Protein 3OG6 (pdb70)

B-factor: mean 62.15, std 30.5, range [20.41, 212.72]

Structure (mmCIF, N/CA/C/O backbone):
data_3OG6
#
_entry.id   3OG6
#
_cell.length_a   64.960
_cell.length_b   85.790
_cell.length_c   116.510
_cell.angle_alpha   90.00
_cell.angle_beta   90.00
_cell.angle_gamma   90.00
#
_symmetry.space_group_name_H-M   'P 21 21 21'
#
loop_
_entity.id
_entity.type
_entity.pdbx_description
1 polymer Interleukin-29
2 polymer 'Interleukin 28 receptor, alpha (Interferon, lambda receptor)'
3 branched beta-D-mannopyranose-(1-4)-2-acetamido-2-deoxy-beta-D-glucopyranose-(1-4)-2-acetamido-2-deoxy-beta-D-glucopyranose
4 non-polymer GLYCEROL
5 non-polymer 2-acetamido-2-deoxy-beta-D-glucopyranose
6 water water
#
loop_
_atom_site.group_PDB
_atom_site.id
_atom_site.type_symbol
_atom_site.label_atom_id
_atom_site.label_alt_id
_atom_site.label_comp_id
_atom_site.label_asym_id
_atom_site.label_entity_id
_atom_site.label_seq_id
_atom_site.pdbx_PDB_ins_code
_atom_site.Cartn_x
_atom_site.Cartn_y
_atom_site.Cartn_z
_atom_site.occupancy
_atom_site.B_iso_or_equiv
_atom_site.auth_seq_id
_atom_site.auth_comp_id
_atom_site.auth_asym_id
_atom_site.auth_atom_id
_atom_site.pdbx_PDB_model_num
ATOM 1 N N . SER A 1 37 ? 15.118 60.523 75.141 1.00 81.21 22 SER A N 1
ATOM 2 C CA . SER A 1 37 ? 16.095 59.910 74.249 1.00 84.60 22 SER A CA 1
ATOM 3 C C . SER A 1 37 ? 15.387 59.372 73.000 1.00 76.38 22 SER A C 1
ATOM 4 O O . SER A 1 37 ? 14.162 59.484 72.879 1.00 72.81 22 SER A O 1
ATOM 7 N N . LEU A 1 38 ? 16.161 58.789 72.080 1.00 62.97 23 LEU A N 1
ATOM 8 C CA . LEU A 1 38 ? 15.628 58.307 70.808 1.00 46.97 23 LEU A CA 1
ATOM 9 C C . LEU A 1 38 ? 15.113 56.878 70.964 1.00 43.49 23 LEU A C 1
ATOM 10 O O . LEU A 1 38 ? 15.735 56.018 71.635 1.00 40.89 23 LEU A O 1
ATOM 15 N N . SER A 1 39 ? 13.956 56.614 70.385 1.00 34.15 24 SER A N 1
ATOM 16 C CA . SER A 1 39 ? 13.237 55.365 70.647 1.00 37.33 24 SER A CA 1
ATOM 17 C C . SER A 1 39 ? 13.903 54.263 69.758 1.00 35.50 24 SER A C 1
ATOM 18 O O . SER A 1 39 ? 14.594 54.539 68.845 1.00 37.66 24 SER A O 1
ATOM 21 N N . PRO A 1 40 ? 13.716 53.014 70.077 1.00 42.51 25 PRO A N 1
ATOM 22 C CA . PRO A 1 40 ? 14.255 51.979 69.205 1.00 42.85 25 PRO A CA 1
ATOM 23 C C . PRO A 1 40 ? 13.831 52.152 67.739 1.00 48.07 25 PRO A C 1
ATOM 24 O O . PRO A 1 40 ? 14.622 51.862 66.820 1.00 42.27 25 PRO A O 1
ATOM 28 N N . GLN A 1 41 ? 12.595 52.597 67.509 1.00 32.26 26 GLN A N 1
ATOM 29 C CA . GLN A 1 41 ? 12.066 52.701 66.150 1.00 36.68 26 GLN A CA 1
ATOM 30 C C . GLN A 1 41 ? 12.713 53.877 65.366 1.00 25.42 26 GLN A C 1
ATOM 31 O O . GLN A 1 41 ? 13.092 53.763 64.143 1.00 29.82 26 GLN A O 1
ATOM 37 N N . GLU A 1 42 ? 12.878 55.011 66.039 1.00 31.17 27 GLU A N 1
ATOM 38 C CA . GLU A 1 42 ? 13.607 56.121 65.425 1.00 39.70 27 GLU A CA 1
ATOM 39 C C . GLU A 1 42 ? 15.009 55.679 65.055 1.00 45.74 27 GLU A C 1
ATOM 40 O O . GLU A 1 42 ? 15.500 55.965 63.958 1.00 32.13 27 GLU A O 1
ATOM 46 N N . LEU A 1 43 ? 15.677 54.983 65.985 1.00 36.42 28 LEU A N 1
ATOM 47 C CA . LEU A 1 43 ? 17.056 54.545 65.749 1.00 38.56 28 LEU A CA 1
ATOM 48 C C . LEU A 1 43 ? 17.095 53.467 64.656 1.00 39.57 28 LEU A C 1
ATOM 49 O O . LEU A 1 43 ? 18.000 53.469 63.841 1.00 33.54 28 LEU A O 1
ATOM 54 N N . ALA A 1 44 ? 16.117 52.562 64.596 1.00 29.33 29 ALA A N 1
ATOM 55 C CA . ALA A 1 44 ? 16.110 51.567 63.482 1.00 35.14 29 ALA A CA 1
ATOM 56 C C . ALA A 1 44 ? 15.976 52.307 62.122 1.00 38.26 29 ALA A C 1
ATOM 57 O O . ALA A 1 44 ? 16.539 51.888 61.079 1.00 30.66 29 ALA A O 1
ATOM 59 N N . SER A 1 45 ? 15.250 53.431 62.110 1.00 30.03 30 SER A N 1
ATOM 60 C CA . SER A 1 45 ? 14.953 54.022 60.806 1.00 36.34 30 SER A CA 1
ATOM 61 C C . SER A 1 45 ? 16.182 54.831 60.368 1.00 34.76 30 SER A C 1
ATOM 62 O O . SER A 1 45 ? 16.509 54.882 59.179 1.00 30.26 30 SER A O 1
ATOM 65 N N . PHE A 1 46 ? 16.876 55.448 61.321 1.00 36.82 31 PHE A N 1
ATOM 66 C CA . PHE A 1 46 ? 18.164 56.089 61.019 1.00 40.19 31 PHE A CA 1
ATOM 67 C C . PHE A 1 46 ? 19.133 55.057 60.493 1.00 40.01 31 PHE A C 1
ATOM 68 O O . PHE A 1 46 ? 19.837 55.280 59.560 1.00 38.88 31 PHE A O 1
ATOM 76 N N . LYS A 1 47 ? 19.193 53.900 61.111 1.00 31.36 32 LYS A N 1
ATOM 77 C CA . LYS A 1 47 ? 20.175 52.958 60.635 1.00 31.80 32 LYS A CA 1
ATOM 78 C C . LYS A 1 47 ? 19.873 52.588 59.188 1.00 34.64 32 LYS A C 1
ATOM 79 O O . LYS A 1 47 ? 20.774 52.558 58.343 1.00 29.19 32 LYS A O 1
ATOM 85 N N . LYS A 1 48 ? 18.605 52.313 58.877 1.00 30.75 33 LYS A N 1
ATOM 86 C CA . LYS A 1 48 ? 18.245 51.908 57.483 1.00 30.78 33 LYS A CA 1
ATOM 87 C C . LYS A 1 48 ? 18.670 52.982 56.507 1.00 38.63 33 LYS A C 1
ATOM 88 O O . LYS A 1 48 ? 19.132 52.690 55.424 1.00 37.29 33 LYS A O 1
ATOM 94 N N . ALA A 1 49 ? 18.491 54.242 56.887 1.00 29.67 34 ALA A N 1
ATOM 95 C CA . ALA A 1 49 ? 18.828 55.328 55.943 1.00 35.03 34 ALA A CA 1
ATOM 96 C C . ALA A 1 49 ? 20.341 55.421 55.872 1.00 38.91 34 ALA A C 1
ATOM 97 O O . ALA A 1 49 ? 20.904 55.560 54.795 1.00 31.86 34 ALA A O 1
ATOM 99 N N . ARG A 1 50 ? 21.010 55.234 57.010 1.00 26.12 35 ARG A N 1
ATOM 100 C CA . ARG A 1 50 ? 22.466 55.464 57.045 1.00 28.27 35 ARG A CA 1
ATOM 101 C C . ARG A 1 50 ? 23.056 54.384 56.162 1.00 29.83 35 ARG A C 1
ATOM 102 O O . ARG A 1 50 ? 23.920 54.661 55.359 1.00 31.27 35 ARG A O 1
ATOM 110 N N . ASP A 1 51 ? 22.567 53.144 56.280 1.00 27.08 36 ASP A N 1
ATOM 111 C CA . ASP A 1 51 ? 23.100 52.046 55.463 1.00 26.36 36 ASP A CA 1
ATOM 112 C C . ASP A 1 51 ? 22.821 52.266 53.982 1.00 37.33 36 ASP A C 1
ATOM 113 O O . ASP A 1 51 ? 23.681 51.941 53.157 1.00 28.93 36 ASP A O 1
ATOM 118 N N . ALA A 1 52 ? 21.628 52.759 53.628 1.00 38.93 37 ALA A N 1
ATOM 119 C CA . ALA A 1 52 ? 21.312 53.015 52.204 1.00 43.94 37 ALA A CA 1
ATOM 120 C C . ALA A 1 52 ? 22.225 54.114 51.651 1.00 41.65 37 ALA A C 1
ATOM 121 O O . ALA A 1 52 ? 22.765 53.955 50.577 1.00 33.89 37 ALA A O 1
ATOM 123 N N . LEU A 1 53 ? 22.462 55.182 52.413 1.00 34.52 38 LEU A N 1
ATOM 124 C CA . LEU A 1 53 ? 23.409 56.217 51.999 1.00 33.31 38 LEU A CA 1
ATOM 125 C C . LEU A 1 53 ? 24.834 55.634 51.836 1.00 39.29 38 LEU A C 1
ATOM 126 O O . LEU A 1 53 ? 25.549 55.958 50.897 1.00 40.57 38 LEU A O 1
ATOM 131 N N . GLU A 1 54 ? 25.241 54.741 52.737 1.00 33.87 39 GLU A N 1
ATOM 132 C CA . GLU A 1 54 ? 26.623 54.222 52.697 1.00 37.28 39 GLU A CA 1
ATOM 133 C C . GLU A 1 54 ? 26.713 53.420 51.398 1.00 44.47 39 GLU A C 1
ATOM 134 O O . GLU A 1 54 ? 27.667 53.543 50.660 1.00 40.28 39 GLU A O 1
ATOM 140 N N . GLU A 1 55 ? 25.670 52.654 51.071 1.00 37.45 40 GLU A N 1
ATOM 141 C CA . GLU A 1 55 ? 25.647 51.882 49.837 1.00 53.39 40 GLU A CA 1
ATOM 142 C C . GLU A 1 55 ? 25.777 52.756 48.592 1.00 46.68 40 GLU A C 1
ATOM 143 O O . GLU A 1 55 ? 26.601 52.506 47.711 1.00 52.59 40 GLU A O 1
ATOM 149 N N . SER A 1 56 ? 24.956 53.776 48.510 1.00 46.70 41 SER A N 1
ATOM 150 C CA . SER A 1 56 ? 25.035 54.673 47.356 1.00 47.51 41 SER A CA 1
ATOM 151 C C . SER A 1 56 ? 26.427 55.316 47.236 1.00 53.78 41 SER A C 1
ATOM 152 O O . SER A 1 56 ? 26.791 55.716 46.153 1.00 56.98 41 SER A O 1
ATOM 155 N N . LEU A 1 57 ? 27.186 55.440 48.342 1.00 44.06 42 LEU A N 1
ATOM 156 C CA . LEU A 1 57 ? 28.468 56.129 48.282 1.00 48.82 42 LEU A CA 1
ATOM 157 C C . LEU A 1 57 ? 29.518 55.237 47.664 1.00 60.28 42 LEU A C 1
ATOM 158 O O . LEU A 1 57 ? 30.500 55.746 47.158 1.00 51.39 42 LEU A O 1
ATOM 163 N N . LYS A 1 58 ? 29.334 53.923 47.733 1.00 62.68 43 LYS A N 1
ATOM 164 C CA . LYS A 1 58 ? 30.281 52.985 47.102 1.00 73.15 43 LYS A CA 1
ATOM 165 C C . LYS A 1 58 ? 30.382 53.211 45.596 1.00 71.68 43 LYS A C 1
ATOM 166 O O . LYS A 1 58 ? 31.351 52.847 44.971 1.00 83.81 43 LYS A O 1
ATOM 172 N N . LEU A 1 59 ? 29.400 53.880 45.036 1.00 72.40 44 LEU A N 1
ATOM 173 C CA . LEU A 1 59 ? 29.343 54.068 43.614 1.00 81.74 44 LEU A CA 1
ATOM 174 C C . LEU A 1 59 ? 29.487 55.534 43.233 1.00 83.57 44 LEU A C 1
ATOM 175 O O . LEU A 1 59 ? 29.019 55.950 42.180 1.00 89.11 44 LEU A O 1
ATOM 180 N N . LYS A 1 60 ? 30.112 56.341 44.072 1.00 74.85 45 LYS A N 1
ATOM 181 C CA . LYS A 1 60 ? 30.529 57.643 43.577 1.00 74.32 45 LYS A CA 1
ATOM 182 C C . LYS A 1 60 ? 31.830 58.071 44.241 1.00 76.21 45 LYS A C 1
ATOM 183 O O . LYS A 1 60 ? 32.310 57.413 45.174 1.00 79.73 45 LYS A O 1
ATOM 189 N N . ASN A 1 61 ? 32.445 59.120 43.708 1.00 71.89 46 ASN A N 1
ATOM 190 C CA . ASN A 1 61 ? 33.611 59.678 44.351 1.00 76.53 46 ASN A CA 1
ATOM 191 C C . ASN A 1 61 ? 33.138 60.691 45.357 1.00 81.38 46 ASN A C 1
ATOM 192 O O . ASN A 1 61 ? 32.345 61.597 45.034 1.00 89.94 46 ASN A O 1
ATOM 197 N N . TRP A 1 62 ? 33.587 60.535 46.594 1.00 59.89 47 TRP A N 1
ATOM 198 C CA . TRP A 1 62 ? 33.273 61.535 47.579 1.00 53.23 47 TRP A CA 1
ATOM 199 C C . TRP A 1 62 ? 34.490 62.047 48.368 1.00 64.68 47 TRP A C 1
ATOM 200 O O . TRP A 1 62 ? 34.413 62.223 49.618 1.00 57.70 47 TRP A O 1
ATOM 211 N N . SER A 1 63 ? 35.607 62.260 47.665 1.00 36.70 48 SER A N 1
ATOM 212 C CA . SER A 1 63 ? 36.792 62.848 48.324 1.00 39.58 48 SER A CA 1
ATOM 213 C C . SER A 1 63 ? 36.428 64.221 48.758 1.00 35.61 48 SER A C 1
ATOM 214 O O . SER A 1 63 ? 35.646 64.933 48.058 1.00 38.54 48 SER A O 1
ATOM 217 N N . CYS A 1 64 ? 36.981 64.591 49.885 1.00 31.85 49 CYS A N 1
ATOM 218 C CA . CYS A 1 64 ? 36.831 65.903 50.533 1.00 36.94 49 CYS A CA 1
ATOM 219 C C . CYS A 1 64 ? 38.202 66.615 50.473 1.00 44.38 49 CYS A C 1
ATOM 220 O O . CYS A 1 64 ? 39.255 66.006 50.763 1.00 38.43 49 CYS A O 1
ATOM 223 N N . SER A 1 65 ? 38.230 67.892 50.147 1.00 32.43 50 SER A N 1
ATOM 224 C CA . SER A 1 65 ? 39.533 68.599 50.171 1.00 44.09 50 SER A CA 1
ATOM 225 C C . SER A 1 65 ? 39.948 68.994 51.619 1.00 41.18 50 SER A C 1
ATOM 226 O O . SER A 1 65 ? 41.144 68.971 51.978 1.00 39.42 50 SER A O 1
ATOM 229 N N . SER A 1 66 ? 38.965 69.308 52.460 1.00 34.76 51 SER A N 1
ATOM 230 C CA . SER A 1 66 ? 39.178 69.440 53.916 1.00 33.79 51 SER A CA 1
ATOM 231 C C . SER A 1 66 ? 38.088 68.603 54.654 1.00 40.18 51 SER A C 1
ATOM 232 O O . SER A 1 66 ? 37.006 68.344 54.083 1.00 37.62 51 SER A O 1
ATOM 235 N N . PRO A 1 67 ? 38.366 68.166 55.901 1.00 36.96 52 PRO A N 1
ATOM 236 C CA . PRO A 1 67 ? 37.335 67.428 56.643 1.00 30.42 52 PRO A CA 1
ATOM 237 C C . PRO A 1 67 ? 36.119 68.339 56.831 1.00 38.60 52 PRO A C 1
ATOM 238 O O . PRO A 1 67 ? 36.281 69.503 57.211 1.00 37.53 52 PRO A O 1
ATOM 242 N N . VAL A 1 68 ? 34.933 67.838 56.514 1.00 34.65 53 VAL A N 1
ATOM 243 C CA . VAL A 1 68 ? 33.711 68.664 56.643 1.00 28.26 53 VAL A CA 1
ATOM 244 C C . VAL A 1 68 ? 33.478 68.916 58.136 1.00 33.22 53 VAL A C 1
ATOM 245 O O . VAL A 1 68 ? 33.258 70.054 58.534 1.00 40.38 53 VAL A O 1
ATOM 249 N N . PHE A 1 69 ? 33.554 67.850 58.953 1.00 28.53 54 PHE A N 1
ATOM 250 C CA . PHE A 1 69 ? 33.603 67.990 60.427 1.00 35.03 54 PHE A CA 1
ATOM 251 C C . PHE A 1 69 ? 35.059 67.876 60.866 1.00 40.13 54 PHE A C 1
ATOM 252 O O . PHE A 1 69 ? 35.684 66.849 60.606 1.00 35.85 54 PHE A O 1
ATOM 260 N N . PRO A 1 70 ? 35.599 68.916 61.507 1.00 28.05 55 PRO A N 1
ATOM 261 C CA . PRO A 1 70 ? 37.007 68.890 61.976 1.00 32.13 55 PRO A CA 1
ATOM 262 C C . PRO A 1 70 ? 37.240 67.583 62.737 1.00 35.58 55 PRO A C 1
ATOM 263 O O . PRO A 1 70 ? 36.335 67.093 63.396 1.00 30.93 55 PRO A O 1
ATOM 267 N N . GLY A 1 71 ? 38.424 67.013 62.578 1.00 37.77 56 GLY A N 1
ATOM 268 C CA . GLY A 1 71 ? 38.793 65.749 63.150 1.00 33.14 56 GLY A CA 1
ATOM 269 C C . GLY A 1 71 ? 38.636 65.649 64.645 1.00 37.35 56 GLY A C 1
ATOM 270 O O . GLY A 1 71 ? 38.490 64.560 65.123 1.00 36.43 56 GLY A O 1
ATOM 271 N N . ASN A 1 72 ? 38.706 66.760 65.377 1.00 34.73 57 ASN A N 1
ATOM 272 C CA . ASN A 1 72 ? 38.634 66.739 66.855 1.00 35.92 57 ASN A CA 1
ATOM 273 C C . ASN A 1 72 ? 37.278 67.231 67.287 1.00 38.48 57 ASN A C 1
ATOM 274 O O . ASN A 1 72 ? 37.079 67.551 68.425 1.00 41.45 57 ASN A O 1
ATOM 279 N N . TRP A 1 73 ? 36.322 67.314 66.369 1.00 28.54 58 TRP A N 1
ATOM 280 C CA . TRP A 1 73 ? 35.012 67.914 66.720 1.00 23.71 58 TRP A CA 1
ATOM 281 C C . TRP A 1 73 ? 34.453 67.184 67.961 1.00 41.11 58 TRP A C 1
ATOM 282 O O . TRP A 1 73 ? 34.353 65.973 67.942 1.00 40.75 58 TRP A O 1
ATOM 293 N N . ASP A 1 74 ? 34.068 67.902 69.018 1.00 42.26 59 ASP A N 1
ATOM 294 C CA . ASP A 1 74 ? 33.528 67.231 70.223 1.00 40.35 59 ASP A CA 1
ATOM 295 C C . ASP A 1 74 ? 33.025 68.312 71.173 1.00 37.36 59 ASP A C 1
ATOM 296 O O . ASP A 1 74 ? 33.786 69.158 71.610 1.00 43.11 59 ASP A O 1
ATOM 301 N N . LEU A 1 75 ? 31.742 68.311 71.415 1.00 40.62 60 LEU A N 1
ATOM 302 C CA . LEU A 1 75 ? 31.115 69.373 72.142 1.00 48.08 60 LEU A CA 1
ATOM 303 C C . LEU A 1 75 ? 31.696 69.477 73.538 1.00 49.76 60 LEU A C 1
ATOM 304 O O . LEU A 1 75 ? 31.642 70.544 74.128 1.00 55.03 60 LEU A O 1
ATOM 309 N N . ARG A 1 76 ? 32.250 68.383 74.060 1.00 45.04 61 ARG A N 1
ATOM 310 C CA . ARG A 1 76 ? 32.843 68.422 75.409 1.00 52.56 61 ARG A CA 1
ATOM 311 C C . ARG A 1 76 ? 34.064 69.312 75.445 1.00 58.40 61 ARG A C 1
ATOM 312 O O . ARG A 1 76 ? 34.567 69.570 76.510 1.00 53.64 61 ARG A O 1
ATOM 320 N N . LEU A 1 77 ? 34.559 69.739 74.273 1.00 50.93 62 LEU A N 1
ATOM 321 C CA . LEU A 1 77 ? 35.671 70.669 74.210 1.00 52.86 62 LEU A CA 1
ATOM 322 C C . LEU A 1 77 ? 35.150 72.106 74.303 1.00 55.13 62 LEU A C 1
ATOM 323 O O . LEU A 1 77 ? 35.931 73.009 74.425 1.00 51.05 62 LEU A O 1
ATOM 328 N N . LEU A 1 78 ? 33.837 72.320 74.208 1.00 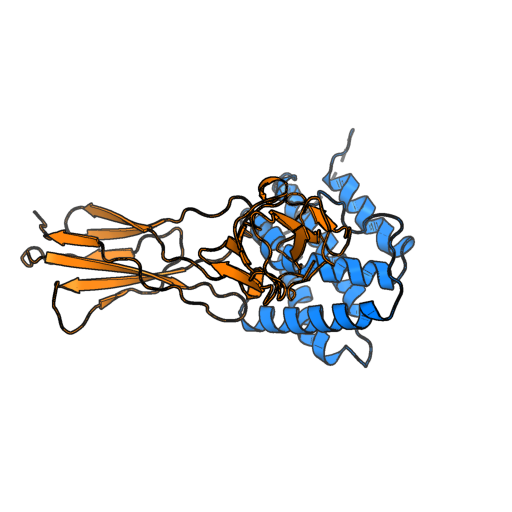47.26 63 LEU A N 1
ATOM 329 C CA . LEU A 1 78 ? 33.282 73.671 74.232 1.00 47.77 63 LEU A CA 1
ATOM 330 C C . LEU A 1 78 ? 32.666 73.998 75.601 1.00 53.78 63 LEU A C 1
ATOM 331 O O . LEU A 1 78 ? 32.303 73.104 76.373 1.00 50.80 63 LEU A O 1
ATOM 336 N N . GLN A 1 79 ? 32.471 75.283 75.853 1.00 46.72 64 GLN A N 1
ATOM 337 C CA . GLN A 1 79 ? 31.751 75.729 77.057 1.00 57.50 64 GLN A CA 1
ATOM 338 C C . GLN A 1 79 ? 30.318 75.332 76.916 1.00 59.15 64 GLN A C 1
ATOM 339 O O . GLN A 1 79 ? 29.806 75.232 75.807 1.00 55.28 64 GLN A O 1
ATOM 345 N N . VAL A 1 80 ? 29.666 75.096 78.043 1.00 53.80 65 VAL A N 1
ATOM 346 C CA . VAL A 1 80 ? 28.278 74.613 78.039 1.00 58.05 65 VAL A CA 1
ATOM 347 C C . VAL A 1 80 ? 27.352 75.474 77.179 1.00 61.66 65 VAL A C 1
ATOM 348 O O . VAL A 1 80 ? 26.500 74.957 76.477 1.00 65.17 65 VAL A O 1
ATOM 352 N N . ARG A 1 81 ? 27.526 76.791 77.256 1.00 58.02 66 ARG A N 1
ATOM 353 C CA . ARG A 1 81 ? 26.740 77.745 76.480 1.00 62.87 66 ARG A CA 1
ATOM 354 C C . ARG A 1 81 ? 26.987 77.570 74.983 1.00 59.44 66 ARG A C 1
ATOM 355 O O . ARG A 1 81 ? 26.109 77.843 74.183 1.00 54.31 66 ARG A O 1
ATOM 363 N N . GLU A 1 82 ? 28.198 77.187 74.599 1.00 55.20 67 GLU A N 1
ATOM 364 C CA . GLU A 1 82 ? 28.510 77.010 73.176 1.00 57.05 67 GLU A CA 1
ATOM 365 C C . GLU A 1 82 ? 27.951 75.714 72.582 1.00 46.72 67 GLU A C 1
ATOM 366 O O . GLU A 1 82 ? 27.812 75.608 71.369 1.00 44.95 67 GLU A O 1
ATOM 372 N N . ARG A 1 83 ? 27.615 74.721 73.405 1.00 44.09 68 ARG A N 1
ATOM 373 C CA . ARG A 1 83 ? 27.334 73.413 72.839 1.00 46.50 68 ARG A CA 1
ATOM 374 C C . ARG A 1 83 ? 26.067 73.369 71.964 1.00 51.03 68 ARG A C 1
ATOM 375 O O . ARG A 1 83 ? 26.064 72.708 70.926 1.00 44.21 68 ARG A O 1
ATOM 383 N N . PRO A 1 84 ? 25.012 74.100 72.361 1.00 46.50 69 PRO A N 1
ATOM 384 C CA . PRO A 1 84 ? 23.800 74.038 71.563 1.00 48.95 69 PRO A CA 1
ATOM 385 C C . PRO A 1 84 ? 24.048 74.651 70.202 1.00 45.77 69 PRO A C 1
ATOM 386 O O . PRO A 1 84 ? 23.519 74.176 69.207 1.00 45.44 69 PRO A O 1
ATOM 390 N N . VAL A 1 85 ? 24.852 75.696 70.154 1.00 44.24 70 VAL A N 1
ATOM 391 C CA . VAL A 1 85 ? 25.189 76.360 68.897 1.00 46.75 70 VAL A CA 1
ATOM 392 C C . VAL A 1 85 ? 25.923 75.423 67.937 1.00 47.19 70 VAL A C 1
ATOM 393 O O . VAL A 1 85 ? 25.580 75.347 66.753 1.00 37.22 70 VAL A O 1
ATOM 397 N N . ALA A 1 86 ? 26.923 74.700 68.432 1.00 45.17 71 ALA A N 1
ATOM 398 C CA . ALA A 1 86 ? 27.620 73.719 67.597 1.00 41.60 71 ALA A CA 1
ATOM 399 C C . ALA A 1 86 ? 26.625 72.661 67.144 1.00 43.93 71 ALA A C 1
ATOM 400 O O . ALA A 1 86 ? 26.625 72.261 65.997 1.00 37.34 71 ALA A O 1
ATOM 402 N N . LEU A 1 87 ? 25.744 72.218 68.041 1.00 40.13 72 LEU A N 1
ATOM 403 C CA . LEU A 1 87 ? 24.912 71.077 67.732 1.00 31.24 72 LEU A CA 1
ATOM 404 C C . LEU A 1 87 ? 23.949 71.531 66.625 1.00 37.48 72 LEU A C 1
ATOM 405 O O . LEU A 1 87 ? 23.687 70.832 65.641 1.00 34.24 72 LEU A O 1
ATOM 410 N N . GLU A 1 88 ? 23.470 72.748 66.750 1.00 35.45 73 GLU A N 1
ATOM 411 C CA . GLU A 1 88 ? 22.501 73.291 65.779 1.00 37.37 73 GLU A CA 1
ATOM 412 C C . GLU A 1 88 ? 23.164 73.329 64.398 1.00 40.37 73 GLU A C 1
ATOM 413 O O . GLU A 1 88 ? 22.540 72.985 63.385 1.00 31.41 73 GLU A O 1
ATOM 419 N N . ALA A 1 89 ? 24.458 73.665 64.355 1.00 34.24 74 ALA A N 1
ATOM 420 C CA . ALA A 1 89 ? 25.081 73.933 63.038 1.00 33.45 74 ALA A CA 1
ATOM 421 C C . ALA A 1 89 ? 25.259 72.599 62.366 1.00 27.32 74 ALA A C 1
ATOM 422 O O . ALA A 1 89 ? 24.982 72.475 61.181 1.00 31.42 74 ALA A O 1
ATOM 424 N N . GLU A 1 90 ? 25.721 71.559 63.098 1.00 26.44 75 GLU A N 1
ATOM 425 C CA . GLU A 1 90 ? 25.821 70.221 62.447 1.00 34.54 75 GLU A CA 1
ATOM 426 C C . GLU A 1 90 ? 24.458 69.622 62.079 1.00 34.86 75 GLU A C 1
ATOM 427 O O . GLU A 1 90 ? 24.293 68.837 61.091 1.00 29.38 75 GLU A O 1
ATOM 433 N N . LEU A 1 91 ? 23.462 69.976 62.861 1.00 31.55 76 LEU A N 1
ATOM 434 C CA . LEU A 1 91 ? 22.125 69.469 62.574 1.00 33.62 76 LEU A CA 1
ATOM 435 C C . LEU A 1 91 ? 21.583 70.167 61.335 1.00 30.64 76 LEU A C 1
ATOM 436 O O . LEU A 1 91 ? 21.051 69.553 60.380 1.00 34.12 76 LEU A O 1
ATOM 441 N N . ALA A 1 92 ? 21.797 71.466 61.234 1.00 33.57 77 ALA A N 1
ATOM 442 C CA . ALA A 1 92 ? 21.202 72.127 60.074 1.00 36.02 77 ALA A CA 1
ATOM 443 C C . ALA A 1 92 ? 21.927 71.643 58.833 1.00 42.09 77 ALA A C 1
ATOM 444 O O . ALA A 1 92 ? 21.308 71.451 57.780 1.00 34.29 77 ALA A O 1
ATOM 446 N N . LEU A 1 93 ? 23.234 71.365 58.941 1.00 36.52 78 LEU A N 1
ATOM 447 C CA . LEU A 1 93 ? 23.966 70.982 57.734 1.00 32.64 78 LEU A CA 1
ATOM 448 C C . LEU A 1 93 ? 23.524 69.574 57.352 1.00 24.76 78 LEU A C 1
ATOM 449 O O . LEU A 1 93 ? 23.346 69.253 56.174 1.00 32.93 78 LEU A O 1
ATOM 454 N N . THR A 1 94 ? 23.384 68.708 58.378 1.00 26.81 79 THR A N 1
ATOM 455 C CA . THR A 1 94 ? 22.966 67.344 58.152 1.00 25.47 79 THR A CA 1
ATOM 456 C C . THR A 1 94 ? 21.601 67.334 57.390 1.00 31.77 79 THR A C 1
ATOM 457 O O . THR A 1 94 ? 21.408 66.609 56.390 1.00 34.23 79 THR A O 1
ATOM 461 N N . LEU A 1 95 ? 20.671 68.166 57.852 1.00 31.28 80 LEU A N 1
ATOM 462 C CA . LEU A 1 95 ? 19.322 68.203 57.252 1.00 32.17 80 LEU A CA 1
ATOM 463 C C . LEU A 1 95 ? 19.396 68.670 55.818 1.00 36.93 80 LEU A C 1
ATOM 464 O O . LEU A 1 95 ? 18.766 68.114 54.909 1.00 33.08 80 LEU A O 1
ATOM 469 N N . LYS A 1 96 ? 20.199 69.708 55.604 1.00 29.40 81 LYS A N 1
ATOM 470 C CA . LYS A 1 96 ? 20.250 70.264 54.267 1.00 34.88 81 LYS A CA 1
ATOM 471 C C . LYS A 1 96 ? 20.852 69.193 53.324 1.00 37.85 81 LYS A C 1
ATOM 472 O O . LYS A 1 96 ? 20.352 68.935 52.204 1.00 34.02 81 LYS A O 1
ATOM 478 N N . VAL A 1 97 ? 21.865 68.485 53.770 1.00 31.14 82 VAL A N 1
ATOM 479 C CA . VAL A 1 97 ? 22.511 67.523 52.836 1.00 29.61 82 VAL A CA 1
ATOM 480 C C . VAL A 1 97 ? 21.597 66.309 52.598 1.00 30.79 82 VAL A C 1
ATOM 481 O O . VAL A 1 97 ? 21.453 65.822 51.471 1.00 32.13 82 VAL A O 1
ATOM 485 N N . LEU A 1 98 ? 20.987 65.794 53.661 1.00 26.99 83 LEU A N 1
ATOM 486 C CA . LEU A 1 98 ? 20.166 64.622 53.459 1.00 29.89 83 LEU A CA 1
ATOM 487 C C . LEU A 1 98 ? 18.913 65.036 52.692 1.00 33.92 83 LEU A C 1
ATOM 488 O O . LEU A 1 98 ? 18.381 64.258 51.879 1.00 32.73 83 LEU A O 1
ATOM 493 N N . GLU A 1 99 ? 18.412 66.254 52.899 1.00 25.21 84 GLU A N 1
ATOM 494 C CA . GLU A 1 99 ? 17.232 66.609 52.016 1.00 31.47 84 GLU A CA 1
ATOM 495 C C . GLU A 1 99 ? 17.684 66.607 50.573 1.00 39.02 84 GLU A C 1
ATOM 496 O O . GLU A 1 99 ? 16.900 66.202 49.728 1.00 31.45 84 GLU A O 1
ATOM 502 N N . ALA A 1 100 ? 18.923 67.010 50.262 1.00 37.20 85 ALA A N 1
ATOM 503 C CA . ALA A 1 100 ? 19.257 67.155 48.825 1.00 42.31 85 ALA A CA 1
ATOM 504 C C . ALA A 1 100 ? 19.538 65.744 48.365 1.00 39.36 85 ALA A C 1
ATOM 505 O O . ALA A 1 100 ? 19.425 65.462 47.238 1.00 40.81 85 ALA A O 1
ATOM 507 N N . ALA A 1 101 ? 19.853 64.833 49.276 1.00 38.10 86 ALA A N 1
ATOM 508 C CA . ALA A 1 101 ? 20.117 63.460 48.852 1.00 35.35 86 ALA A CA 1
ATOM 509 C C . ALA A 1 101 ? 18.820 62.701 48.656 1.00 40.68 86 ALA A C 1
ATOM 510 O O . ALA A 1 101 ? 18.831 61.603 48.139 1.00 37.59 86 ALA A O 1
ATOM 512 N N . ALA A 1 102 ? 17.704 63.268 49.108 1.00 35.12 87 ALA A N 1
ATOM 513 C CA . ALA A 1 102 ? 16.453 62.538 49.190 1.00 40.49 87 ALA A CA 1
ATOM 514 C C . ALA A 1 102 ? 15.718 62.550 47.843 1.00 45.11 87 ALA A C 1
ATOM 515 O O . ALA A 1 102 ? 14.615 63.032 47.769 1.00 45.71 87 ALA A O 1
ATOM 517 N N . GLY A 1 103 ? 16.367 62.057 46.783 1.00 47.34 88 GLY A N 1
ATOM 518 C CA . GLY A 1 103 ? 15.713 61.823 45.485 1.00 42.74 88 GLY A CA 1
ATOM 519 C C . GLY A 1 103 ? 14.700 60.654 45.493 1.00 38.42 88 GLY A C 1
ATOM 520 O O . GLY A 1 103 ? 14.557 59.919 46.472 1.00 39.41 88 GLY A O 1
ATOM 521 N N . PRO A 1 104 ? 14.004 60.462 44.372 1.00 39.98 89 PRO A N 1
ATOM 522 C CA . PRO A 1 104 ? 12.955 59.423 44.293 1.00 41.01 89 PRO A CA 1
ATOM 523 C C . PRO A 1 104 ? 13.470 58.098 44.817 1.00 39.81 89 PRO A C 1
ATOM 524 O O . PRO A 1 104 ? 12.697 57.396 45.441 1.00 46.10 89 PRO A O 1
ATOM 528 N N . ALA A 1 105 ? 14.766 57.801 44.639 1.00 35.68 90 ALA A N 1
ATOM 529 C CA . ALA A 1 105 ? 15.299 56.498 45.059 1.00 40.21 90 ALA A CA 1
ATOM 530 C C . ALA A 1 105 ? 15.382 56.356 46.595 1.00 44.70 90 ALA A C 1
ATOM 531 O O . ALA A 1 105 ? 15.183 55.272 47.122 1.00 39.05 90 ALA A O 1
ATOM 533 N N . LEU A 1 106 ? 15.657 57.455 47.295 1.00 39.20 91 LEU A N 1
ATOM 534 C CA . LEU A 1 106 ? 15.882 57.408 48.740 1.00 36.04 91 LEU A CA 1
ATOM 535 C C . LEU A 1 106 ? 14.827 58.152 49.559 1.00 42.75 91 LEU A C 1
ATOM 536 O O . LEU A 1 106 ? 14.934 58.217 50.783 1.00 37.88 91 LEU A O 1
ATOM 541 N N . GLU A 1 107 ? 13.860 58.778 48.915 1.00 32.52 92 GLU A N 1
ATOM 542 C CA . GLU A 1 107 ? 12.941 59.648 49.681 1.00 32.09 92 GLU A CA 1
ATOM 543 C C . GLU A 1 107 ? 12.160 58.789 50.664 1.00 23.95 92 GLU A C 1
ATOM 544 O O . GLU A 1 107 ? 11.801 59.261 51.753 1.00 32.00 92 GLU A O 1
ATOM 550 N N . ASP A 1 108 ? 11.832 57.534 50.312 1.00 26.10 93 ASP A N 1
ATOM 551 C CA . ASP A 1 108 ? 11.006 56.703 51.227 1.00 37.58 93 ASP A CA 1
ATOM 552 C C . ASP A 1 108 ? 11.815 56.356 52.494 1.00 41.28 93 ASP A C 1
ATOM 553 O O . ASP A 1 108 ? 11.318 56.464 53.624 1.00 27.06 93 ASP A O 1
ATOM 558 N N . VAL A 1 109 ? 13.065 55.982 52.325 1.00 28.90 94 VAL A N 1
ATOM 559 C CA . VAL A 1 109 ? 13.822 55.512 53.476 1.00 33.86 94 VAL A CA 1
ATOM 560 C C . VAL A 1 109 ? 14.304 56.760 54.261 1.00 33.22 94 VAL A C 1
ATOM 561 O O . VAL A 1 109 ? 14.539 56.695 55.455 1.00 30.68 94 VAL A O 1
ATOM 565 N N . LEU A 1 110 ? 14.375 57.930 53.611 1.00 25.35 95 LEU A N 1
ATOM 566 C CA . LEU A 1 110 ? 14.855 59.103 54.370 1.00 26.40 95 LEU A CA 1
ATOM 567 C C . LEU A 1 110 ? 13.678 59.848 55.066 1.00 30.76 95 LEU A C 1
ATOM 568 O O . LEU A 1 110 ? 13.912 60.760 55.814 1.00 27.58 95 LEU A O 1
ATOM 573 N N . ASP A 1 111 ? 12.417 59.493 54.766 1.00 24.15 96 ASP A N 1
ATOM 574 C CA . ASP A 1 111 ? 11.307 60.318 55.253 1.00 22.24 96 ASP A CA 1
ATOM 575 C C . ASP A 1 111 ? 11.276 60.379 56.858 1.00 26.11 96 ASP A C 1
ATOM 576 O O . ASP A 1 111 ? 11.223 61.460 57.408 1.00 30.76 96 ASP A O 1
ATOM 581 N N . GLN A 1 112 ? 11.291 59.239 57.576 1.00 20.41 97 GLN A N 1
ATOM 582 C CA . GLN A 1 112 ? 11.258 59.259 59.065 1.00 23.66 97 GLN A CA 1
ATOM 583 C C . GLN A 1 112 ? 12.482 59.984 59.667 1.00 23.73 97 GLN A C 1
ATOM 584 O O . GLN A 1 112 ? 12.329 60.856 60.508 1.00 31.89 97 GLN A O 1
ATOM 590 N N . PRO A 1 113 ? 13.658 59.687 59.130 1.00 30.83 98 PRO A N 1
ATOM 591 C CA . PRO A 1 113 ? 14.885 60.323 59.604 1.00 25.75 98 PRO A CA 1
ATOM 592 C C . PRO A 1 113 ? 14.835 61.837 59.416 1.00 29.09 98 PRO A C 1
ATOM 593 O O . PRO A 1 113 ? 15.278 62.550 60.315 1.00 28.68 98 PRO A O 1
ATOM 597 N N . LEU A 1 114 ? 14.314 62.331 58.293 1.00 23.57 99 LEU A N 1
ATOM 598 C CA . LEU A 1 114 ? 14.254 63.779 58.124 1.00 24.62 99 LEU A CA 1
ATOM 599 C C . LEU A 1 114 ? 13.198 64.373 59.108 1.00 26.94 99 LEU A C 1
ATOM 600 O O . LEU A 1 114 ? 13.379 65.417 59.701 1.00 32.71 99 LEU A O 1
ATOM 605 N N . HIS A 1 115 ? 12.106 63.670 59.271 1.00 25.60 100 HIS A N 1
ATOM 606 C CA . HIS A 1 115 ? 11.049 64.161 60.138 1.00 29.43 100 HIS A CA 1
ATOM 607 C C . HIS A 1 115 ? 11.664 64.257 61.566 1.00 33.20 100 HIS A C 1
ATOM 608 O O . HIS A 1 115 ? 11.622 65.303 62.215 1.00 28.82 100 HIS A O 1
ATOM 615 N N . THR A 1 116 ? 12.341 63.196 61.995 1.00 30.82 101 THR A N 1
ATOM 616 C CA . THR A 1 116 ? 12.980 63.224 63.343 1.00 30.80 101 THR A CA 1
ATOM 617 C C . THR A 1 116 ? 14.011 64.324 63.504 1.00 36.81 101 THR A C 1
ATOM 618 O O . THR A 1 116 ? 14.011 65.055 64.522 1.00 31.22 101 THR A O 1
ATOM 622 N N . LEU A 1 117 ? 14.848 64.496 62.477 1.00 28.35 102 LEU A N 1
ATOM 623 C CA . LEU A 1 117 ? 15.857 65.540 62.510 1.00 30.74 102 LEU A CA 1
ATOM 624 C C . LEU A 1 117 ? 15.214 66.904 62.593 1.00 33.50 102 LEU A C 1
ATOM 625 O O . LEU A 1 117 ? 15.692 67.759 63.367 1.00 32.46 102 LEU A O 1
ATOM 630 N N . HIS A 1 118 ? 14.122 67.118 61.851 1.00 26.08 103 HIS A N 1
ATOM 631 C CA . HIS A 1 118 ? 13.474 68.436 61.923 1.00 32.99 103 HIS A CA 1
ATOM 632 C C . HIS A 1 118 ? 12.987 68.720 63.328 1.00 34.21 103 HIS A C 1
ATOM 633 O O . HIS A 1 118 ? 13.059 69.831 63.806 1.00 36.04 103 HIS A O 1
ATOM 640 N N . HIS A 1 119 ? 12.415 67.699 63.942 1.00 29.08 104 HIS A N 1
ATOM 641 C CA . HIS A 1 119 ? 11.803 67.881 65.248 1.00 41.35 104 HIS A CA 1
ATOM 642 C C . HIS A 1 119 ? 12.936 68.174 66.285 1.00 38.14 104 HIS A C 1
ATOM 643 O O . HIS A 1 119 ? 12.863 69.094 67.103 1.00 36.11 104 HIS A O 1
ATOM 650 N N . ILE A 1 120 ? 14.009 67.405 66.224 1.00 30.75 105 ILE A N 1
ATOM 651 C CA . ILE A 1 120 ? 15.176 67.721 67.120 1.00 36.89 105 ILE A CA 1
ATOM 652 C C . ILE A 1 120 ? 15.656 69.146 66.884 1.00 40.87 105 ILE A C 1
ATOM 653 O O . ILE A 1 120 ? 15.928 69.898 67.827 1.00 34.68 105 ILE A O 1
ATOM 658 N N . LEU A 1 121 ? 15.740 69.549 65.617 1.00 32.75 106 LEU A N 1
ATOM 659 C CA . LEU A 1 121 ? 16.224 70.894 65.350 1.00 35.85 106 LEU A CA 1
ATOM 660 C C . LEU A 1 121 ? 15.304 71.944 65.936 1.00 45.43 106 LEU A C 1
ATOM 661 O O . LEU A 1 121 ? 15.783 72.905 66.496 1.00 48.13 106 LEU A O 1
ATOM 666 N N . SER A 1 122 ? 13.985 71.734 65.880 1.00 39.16 107 SER A N 1
ATOM 667 C CA . SER A 1 122 ? 13.039 72.718 66.395 1.00 46.43 107 SER A CA 1
ATOM 668 C C . SER A 1 122 ? 13.098 72.762 67.901 1.00 39.76 107 SER A C 1
ATOM 669 O O . SER A 1 122 ? 13.088 73.820 68.449 1.00 47.89 107 SER A O 1
ATOM 672 N N . GLN A 1 123 ? 13.116 71.598 68.550 1.00 40.58 108 GLN A N 1
ATOM 673 C CA . GLN A 1 123 ? 13.251 71.543 70.014 1.00 47.15 108 GLN A CA 1
ATOM 674 C C . GLN A 1 123 ? 14.529 72.293 70.401 1.00 53.67 108 GLN A C 1
ATOM 675 O O . GLN A 1 123 ? 14.549 73.082 71.330 1.00 53.51 108 GLN A O 1
ATOM 681 N N . LEU A 1 124 ? 15.595 72.098 69.644 1.00 49.68 109 LEU A N 1
ATOM 682 C CA . LEU A 1 124 ? 16.859 72.721 70.016 1.00 49.72 109 LEU A CA 1
ATOM 683 C C . LEU A 1 124 ? 16.779 74.199 69.799 1.00 58.24 109 LEU A C 1
ATOM 684 O O . LEU A 1 124 ? 17.270 74.950 70.614 1.00 60.32 109 LEU A O 1
ATOM 689 N N . GLN A 1 125 ? 16.168 74.641 68.707 1.00 48.49 110 GLN A N 1
ATOM 690 C CA . GLN A 1 125 ? 16.195 76.076 68.429 1.00 60.84 110 GLN A CA 1
ATOM 691 C C . GLN A 1 125 ? 15.381 76.812 69.487 1.00 69.19 110 GLN A C 1
ATOM 692 O O . GLN A 1 125 ? 15.674 77.943 69.848 1.00 67.05 110 GLN A O 1
ATOM 698 N N . ALA A 1 126 ? 14.363 76.144 69.991 1.00 59.17 111 ALA A N 1
ATOM 699 C CA . ALA A 1 126 ? 13.505 76.738 70.999 1.00 73.43 111 ALA A CA 1
ATOM 700 C C . ALA A 1 126 ? 14.267 77.057 72.307 1.00 82.03 111 ALA A C 1
ATOM 701 O O . ALA A 1 126 ? 13.789 77.816 73.145 1.00 81.26 111 ALA A O 1
ATOM 703 N N . CYS A 1 127 ? 15.452 76.481 72.472 1.00 85.67 112 CYS A N 1
ATOM 704 C CA . CYS A 1 127 ? 16.176 76.554 73.737 1.00 86.91 112 CYS A CA 1
ATOM 705 C C . CYS A 1 127 ? 17.482 77.285 73.579 1.00 89.52 112 CYS A C 1
ATOM 706 O O . CYS A 1 127 ? 18.290 77.299 74.495 1.00 95.28 112 CYS A O 1
ATOM 709 N N . ILE A 1 128 ? 17.695 77.887 72.417 1.00 88.18 113 ILE A N 1
ATOM 710 C CA . ILE A 1 128 ? 18.942 78.591 72.148 1.00 91.35 113 ILE A CA 1
ATOM 711 C C . ILE A 1 128 ? 18.726 80.074 72.369 1.00 101.69 113 ILE A C 1
ATOM 712 O O . ILE A 1 128 ? 18.135 80.743 71.521 1.00 98.58 113 ILE A O 1
ATOM 717 N N . GLN A 1 129 ? 19.193 80.574 73.514 1.00 114.42 114 GLN A N 1
ATOM 718 C CA . GLN A 1 129 ? 19.195 82.008 73.790 1.00 124.42 114 GLN A CA 1
ATOM 719 C C . GLN A 1 129 ? 20.429 82.609 73.113 1.00 131.10 114 GLN A C 1
ATOM 720 O O . GLN A 1 129 ? 21.528 82.065 73.235 1.00 130.60 114 GLN A O 1
ATOM 722 N N . PRO A 1 130 ? 20.251 83.724 72.381 1.00 129.64 115 PRO A N 1
ATOM 723 C CA . PRO A 1 130 ? 21.343 84.329 71.603 1.00 126.04 115 PRO A CA 1
ATOM 724 C C . PRO A 1 130 ? 22.400 85.023 72.466 1.00 127.61 115 PRO A C 1
ATOM 725 O O . PRO A 1 130 ? 22.918 84.436 73.415 1.00 127.41 115 PRO A O 1
ATOM 729 N N . ARG A 1 137 ? 39.952 90.658 70.172 1.00 89.80 122 ARG A N 1
ATOM 730 C CA . ARG A 1 137 ? 39.006 89.590 70.490 1.00 95.64 122 ARG A CA 1
ATOM 731 C C . ARG A 1 137 ? 39.341 88.282 69.763 1.00 91.34 122 ARG A C 1
ATOM 732 O O . ARG A 1 137 ? 38.754 88.011 68.712 1.00 91.63 122 ARG A O 1
ATOM 734 N N . PRO A 1 138 ? 40.217 87.479 70.369 1.00 71.78 123 PRO A N 1
ATOM 735 C CA . PRO A 1 138 ? 40.647 86.175 69.837 1.00 63.67 123 PRO A CA 1
ATOM 736 C C . PRO A 1 138 ? 39.521 85.144 69.856 1.00 66.81 123 PRO A C 1
ATOM 737 O O . PRO A 1 138 ? 38.590 85.279 70.650 1.00 71.33 123 PRO A O 1
ATOM 741 N N . ARG A 1 139 ? 39.591 84.146 68.978 1.00 71.11 124 ARG A N 1
ATOM 742 C CA . ARG A 1 139 ? 38.492 83.227 68.804 1.00 68.06 124 ARG A CA 1
ATOM 743 C C . ARG A 1 139 ? 39.000 81.846 69.109 1.00 52.62 124 ARG A C 1
ATOM 744 O O . ARG A 1 139 ? 40.216 81.622 69.135 1.00 44.98 124 ARG A O 1
ATOM 752 N N . GLY A 1 140 ? 38.077 80.943 69.404 1.00 49.49 125 GLY A N 1
ATOM 753 C CA . GLY A 1 140 ? 38.417 79.593 69.770 1.00 61.54 125 GLY A CA 1
ATOM 754 C C . GLY A 1 140 ? 37.796 78.505 68.899 1.00 61.45 125 GLY A C 1
ATOM 755 O O . GLY A 1 140 ? 37.405 78.727 67.727 1.00 51.72 125 GLY A O 1
ATOM 756 N N . ARG A 1 141 ? 37.708 77.302 69.465 1.00 50.44 126 ARG A N 1
ATOM 757 C CA . ARG A 1 141 ? 37.400 76.164 68.633 1.00 43.82 126 ARG A CA 1
ATOM 758 C C . ARG A 1 141 ? 35.996 76.316 68.051 1.00 44.77 126 ARG A C 1
ATOM 759 O O . ARG A 1 141 ? 35.734 75.866 66.929 1.00 40.08 126 ARG A O 1
ATOM 767 N N . LEU A 1 142 ? 35.091 76.979 68.759 1.00 34.53 127 LEU A N 1
ATOM 768 C CA . LEU A 1 142 ? 33.699 77.025 68.287 1.00 45.55 127 LEU A CA 1
ATOM 769 C C . LEU A 1 142 ? 33.688 77.814 67.007 1.00 48.17 127 LEU A C 1
ATOM 770 O O . LEU A 1 142 ? 33.104 77.389 66.014 1.00 41.70 127 LEU A O 1
ATOM 775 N N . HIS A 1 143 ? 34.363 78.959 66.994 1.00 38.82 128 HIS A N 1
ATOM 776 C CA . HIS A 1 143 ? 34.339 79.802 65.779 1.00 44.75 128 HIS A CA 1
ATOM 777 C C . HIS A 1 143 ? 35.023 79.068 64.608 1.00 51.37 128 HIS A C 1
ATOM 778 O O . HIS A 1 143 ? 34.535 79.105 63.454 1.00 38.41 128 HIS A O 1
ATOM 785 N N . HIS A 1 144 ? 36.138 78.387 64.895 1.00 43.54 129 HIS A N 1
ATOM 786 C CA . HIS A 1 144 ? 36.867 77.670 63.849 1.00 42.88 129 HIS A CA 1
ATOM 787 C C . HIS A 1 144 ? 35.954 76.549 63.287 1.00 47.18 129 HIS A C 1
ATOM 788 O O . HIS A 1 144 ? 35.839 76.410 62.070 1.00 38.61 129 HIS A O 1
ATOM 795 N N . TRP A 1 145 ? 35.276 75.781 64.150 1.00 39.76 130 TRP A N 1
ATOM 796 C CA . TRP A 1 145 ? 34.488 74.666 63.671 1.00 42.18 130 TRP A CA 1
ATOM 797 C C . TRP A 1 145 ? 33.297 75.175 62.859 1.00 42.54 130 TRP A C 1
ATOM 798 O O . TRP A 1 145 ? 32.963 74.621 61.819 1.00 37.40 130 TRP A O 1
ATOM 809 N N . LEU A 1 146 ? 32.614 76.215 63.339 1.00 31.99 131 LEU A N 1
ATOM 810 C CA . LEU A 1 146 ? 31.467 76.721 62.565 1.00 31.47 131 LEU A CA 1
ATOM 811 C C . LEU A 1 146 ? 31.948 77.192 61.221 1.00 39.47 131 LEU A C 1
ATOM 812 O O . LEU A 1 146 ? 31.267 77.057 60.210 1.00 37.94 131 LEU A O 1
ATOM 817 N N . HIS A 1 147 ? 33.159 77.727 61.185 1.00 40.71 132 HIS A N 1
ATOM 818 C CA . HIS A 1 147 ? 33.632 78.207 59.915 1.00 48.17 132 HIS A CA 1
ATOM 819 C C . HIS A 1 147 ? 33.835 77.028 58.961 1.00 40.79 132 HIS A C 1
ATOM 820 O O . HIS A 1 147 ? 33.429 77.083 57.780 1.00 39.95 132 HIS A O 1
ATOM 827 N N . ARG A 1 148 ? 34.417 75.957 59.439 1.00 36.27 133 ARG A N 1
ATOM 828 C CA . ARG A 1 148 ? 34.616 74.816 58.597 1.00 39.83 133 ARG A CA 1
ATOM 829 C C . ARG A 1 148 ? 33.282 74.308 58.114 1.00 47.32 133 ARG A C 1
ATOM 830 O O . ARG A 1 148 ? 33.157 73.931 56.987 1.00 42.05 133 ARG A O 1
ATOM 838 N N . LEU A 1 149 ? 32.278 74.302 58.967 1.00 37.88 134 LEU A N 1
ATOM 839 C CA . LEU A 1 149 ? 30.946 73.761 58.540 1.00 37.87 134 LEU A CA 1
ATOM 840 C C . LEU A 1 149 ? 30.344 74.663 57.532 1.00 41.47 134 LEU A C 1
ATOM 841 O O . LEU A 1 149 ? 29.686 74.219 56.584 1.00 40.54 134 LEU A O 1
ATOM 846 N N . GLN A 1 150 ? 30.534 75.951 57.731 1.00 46.75 135 GLN A N 1
ATOM 847 C CA . GLN A 1 150 ? 29.855 76.903 56.852 1.00 51.73 135 GLN A CA 1
ATOM 848 C C . GLN A 1 150 ? 30.511 76.841 55.467 1.00 47.64 135 GLN A C 1
ATOM 849 O O . GLN A 1 150 ? 29.874 77.076 54.455 1.00 42.69 135 GLN A O 1
ATOM 855 N N . GLU A 1 151 ? 31.780 76.482 55.412 1.00 49.03 136 GLU A N 1
ATOM 856 C CA . GLU A 1 151 ? 32.487 76.549 54.123 1.00 55.26 136 GLU A CA 1
ATOM 857 C C . GLU A 1 151 ? 32.258 75.277 53.364 1.00 51.07 136 GLU A C 1
ATOM 858 O O . GLU A 1 151 ? 32.327 75.268 52.162 1.00 48.98 136 GLU A O 1
ATOM 864 N N . ALA A 1 152 ? 31.985 74.188 54.068 1.00 44.89 137 ALA A N 1
ATOM 865 C CA . ALA A 1 152 ? 31.963 72.909 53.409 1.00 41.19 137 ALA A CA 1
ATOM 866 C C . ALA A 1 152 ? 31.033 72.902 52.165 1.00 42.27 137 ALA A C 1
ATOM 867 O O . ALA A 1 152 ? 31.452 72.480 51.116 1.00 38.94 137 ALA A O 1
ATOM 869 N N . PRO A 1 153 ? 29.759 73.321 52.299 1.00 41.29 138 PRO A N 1
ATOM 870 C CA . PRO A 1 153 ? 28.816 73.280 51.159 1.00 45.09 138 PRO A CA 1
ATOM 871 C C . PRO A 1 153 ? 29.277 74.131 49.977 1.00 51.68 138 PRO A C 1
ATOM 872 O O . PRO A 1 153 ? 28.820 73.884 48.883 1.00 54.08 138 PRO A O 1
ATOM 876 N N . LYS A 1 154 ? 30.176 75.079 50.196 1.00 47.24 139 LYS A N 1
ATOM 877 C CA . LYS A 1 154 ? 30.660 75.955 49.109 1.00 58.00 139 LYS A CA 1
ATOM 878 C C . LYS A 1 154 ? 31.829 75.336 48.406 1.00 57.85 139 LYS A C 1
ATOM 879 O O . LYS A 1 154 ? 31.972 75.489 47.226 1.00 58.61 139 LYS A O 1
ATOM 885 N N . LYS A 1 155 ? 32.669 74.600 49.114 1.00 59.11 140 LYS A N 1
ATOM 886 C CA . LYS A 1 155 ? 33.876 74.065 48.492 1.00 49.53 140 LYS A CA 1
ATOM 887 C C . LYS A 1 155 ? 33.811 72.602 48.091 1.00 48.80 140 LYS A C 1
ATOM 888 O O . LYS A 1 155 ? 34.629 72.186 47.311 1.00 62.80 140 LYS A O 1
ATOM 894 N N . GLU A 1 156 ? 32.886 71.806 48.639 1.00 46.34 141 GLU A N 1
ATOM 895 C CA . GLU A 1 156 ? 33.020 70.353 48.523 1.00 37.82 141 GLU A CA 1
ATOM 896 C C . GLU A 1 156 ? 31.941 69.765 47.607 1.00 41.16 141 GLU A C 1
ATOM 897 O O . GLU A 1 156 ? 30.862 70.343 47.412 1.00 42.79 141 GLU A O 1
ATOM 903 N N . SER A 1 157 ? 32.210 68.591 47.066 1.00 34.08 142 SER A N 1
ATOM 904 C CA . SER A 1 157 ? 31.222 67.963 46.180 1.00 36.38 142 SER A CA 1
ATOM 905 C C . SER A 1 157 ? 30.031 67.430 47.009 1.00 43.65 142 SER A C 1
ATOM 906 O O . SER A 1 157 ? 30.087 67.309 48.245 1.00 35.68 142 SER A O 1
ATOM 909 N N . ALA A 1 158 ? 28.960 67.071 46.324 1.00 41.29 143 ALA A N 1
ATOM 910 C CA . ALA A 1 158 ? 27.788 66.574 46.992 1.00 38.78 143 ALA A CA 1
ATOM 911 C C . ALA A 1 158 ? 28.155 65.240 47.597 1.00 30.03 143 ALA A C 1
ATOM 912 O O . ALA A 1 158 ? 27.744 64.937 48.656 1.00 36.24 143 ALA A O 1
ATOM 914 N N . GLY A 1 159 ? 28.975 64.459 46.905 1.00 31.02 144 GLY A N 1
ATOM 915 C CA . GLY A 1 159 ? 29.365 63.158 47.417 1.00 29.20 144 GLY A CA 1
ATOM 916 C C . GLY A 1 159 ? 30.112 63.297 48.730 1.00 39.57 144 GLY A C 1
ATOM 917 O O . GLY A 1 159 ? 29.925 62.509 49.657 1.00 35.82 144 GLY A O 1
ATOM 918 N N . CYS A 1 160 ? 30.964 64.313 48.799 1.00 39.15 145 CYS A N 1
ATOM 919 C CA . CYS A 1 160 ? 31.768 64.597 49.994 1.00 36.67 145 CYS A CA 1
ATOM 920 C C . CYS A 1 160 ? 30.828 64.986 51.140 1.00 37.64 145 CYS A C 1
ATOM 921 O O . CYS A 1 160 ? 30.958 64.485 52.256 1.00 32.67 145 CYS A O 1
ATOM 924 N N . LEU A 1 161 ? 29.888 65.890 50.887 1.00 33.07 146 LEU A N 1
ATOM 925 C CA . LEU A 1 161 ? 28.964 66.310 51.973 1.00 31.01 146 LEU A CA 1
ATOM 926 C C . LEU A 1 161 ? 28.092 65.153 52.438 1.00 32.23 146 LEU A C 1
ATOM 927 O O . LEU A 1 161 ? 27.923 64.939 53.622 1.00 28.02 146 LEU A O 1
ATOM 932 N N . GLU A 1 162 ? 27.627 64.321 51.522 1.00 30.92 147 GLU A N 1
ATOM 933 C CA . GLU A 1 162 ? 26.811 63.200 51.939 1.00 29.88 147 GLU A CA 1
ATOM 934 C C . GLU A 1 162 ? 27.564 62.160 52.770 1.00 28.96 147 GLU A C 1
ATOM 935 O O . GLU A 1 162 ? 27.036 61.715 53.735 1.00 32.31 147 GLU A O 1
ATOM 941 N N . ALA A 1 163 ? 28.765 61.811 52.339 1.00 30.34 148 ALA A N 1
ATOM 942 C CA . ALA A 1 163 ? 29.560 60.851 53.061 1.00 22.84 148 ALA A CA 1
ATOM 943 C C . ALA A 1 163 ? 29.854 61.426 54.431 1.00 28.00 148 ALA A C 1
ATOM 944 O O . ALA A 1 163 ? 29.863 60.697 55.423 1.00 34.73 148 ALA A O 1
ATOM 946 N N . SER A 1 164 ? 30.118 62.729 54.495 1.00 27.75 149 SER A N 1
ATOM 947 C CA . SER A 1 164 ? 30.537 63.302 55.793 1.00 29.67 149 SER A CA 1
ATOM 948 C C . SER A 1 164 ? 29.303 63.360 56.735 1.00 30.91 149 SER A C 1
ATOM 949 O O . SER A 1 164 ? 29.428 62.984 57.900 1.00 30.26 149 SER A O 1
ATOM 952 N N . VAL A 1 165 ? 28.087 63.757 56.286 1.00 28.83 150 VAL A N 1
ATOM 953 C CA . VAL A 1 165 ? 27.029 63.831 57.317 1.00 27.00 150 VAL A CA 1
ATOM 954 C C . VAL A 1 165 ? 26.554 62.396 57.644 1.00 27.02 150 VAL A C 1
ATOM 955 O O . VAL A 1 165 ? 26.122 62.135 58.731 1.00 27.49 150 VAL A O 1
ATOM 959 N N . THR A 1 166 ? 26.667 61.484 56.666 1.00 26.35 151 THR A N 1
ATOM 960 C CA . THR A 1 166 ? 26.264 60.119 56.875 1.00 24.57 151 THR A CA 1
ATOM 961 C C . THR A 1 166 ? 27.135 59.466 57.952 1.00 28.90 151 THR A C 1
ATOM 962 O O . THR A 1 166 ? 26.639 58.743 58.812 1.00 23.86 151 THR A O 1
ATOM 966 N N . PHE A 1 167 ? 28.456 59.680 57.902 1.00 25.34 152 PHE A N 1
ATOM 967 C CA . PHE A 1 167 ? 29.311 58.952 58.835 1.00 26.92 152 PHE A CA 1
ATOM 968 C C . PHE A 1 167 ? 29.339 59.670 60.187 1.00 35.44 152 PHE A C 1
ATOM 969 O O . PHE A 1 167 ? 29.819 59.109 61.154 1.00 39.35 152 PHE A O 1
ATOM 977 N N . ASN A 1 168 ? 28.951 60.936 60.194 1.00 28.25 153 ASN A N 1
ATOM 978 C CA . ASN A 1 168 ? 28.852 61.706 61.454 1.00 32.27 153 ASN A CA 1
ATOM 979 C C . ASN A 1 168 ? 27.480 61.453 62.172 1.00 27.47 153 ASN A C 1
ATOM 980 O O . ASN A 1 168 ? 27.312 61.758 63.323 1.00 29.91 153 ASN A O 1
ATOM 985 N N . LEU A 1 169 ? 26.538 60.864 61.478 1.00 27.25 154 LEU A N 1
ATOM 986 C CA . LEU A 1 169 ? 25.120 60.812 61.970 1.00 23.42 154 LEU A CA 1
ATOM 987 C C . LEU A 1 169 ? 24.929 60.161 63.349 1.00 32.27 154 LEU A C 1
ATOM 988 O O . LEU A 1 169 ? 24.336 60.779 64.249 1.00 31.39 154 LEU A O 1
ATOM 993 N N . PHE A 1 170 ? 25.453 58.938 63.573 1.00 26.92 155 PHE A N 1
ATOM 994 C CA . PHE A 1 170 ? 25.159 58.299 64.884 1.00 28.60 155 PHE A CA 1
ATOM 995 C C . PHE A 1 170 ? 25.937 58.920 66.028 1.00 32.57 155 PHE A C 1
ATOM 996 O O . PHE A 1 170 ? 25.472 58.945 67.135 1.00 34.95 155 PHE A O 1
ATOM 1004 N N . ARG A 1 171 ? 27.080 59.518 65.732 1.00 25.44 156 ARG A N 1
ATOM 1005 C CA . ARG A 1 171 ? 27.804 60.212 66.797 1.00 29.62 156 ARG A CA 1
ATOM 1006 C C . ARG A 1 171 ? 27.044 61.463 67.144 1.00 25.90 156 ARG A C 1
ATOM 1007 O O . ARG A 1 171 ? 26.954 61.841 68.299 1.00 28.11 156 ARG A O 1
ATOM 1015 N N . LEU A 1 172 ? 26.491 62.134 66.126 1.00 27.40 157 LEU A N 1
ATOM 1016 C CA . LEU A 1 172 ? 25.622 63.304 66.362 1.00 28.40 157 LEU A CA 1
ATOM 1017 C C . LEU A 1 172 ? 24.440 62.920 67.276 1.00 24.42 157 LEU A C 1
ATOM 1018 O O . LEU A 1 172 ? 24.180 63.548 68.323 1.00 28.45 157 LEU A O 1
ATOM 1023 N N . LEU A 1 173 ? 23.769 61.843 66.897 1.00 29.13 158 LEU A N 1
ATOM 1024 C CA . LEU A 1 173 ? 22.532 61.421 67.597 1.00 25.45 158 LEU A CA 1
ATOM 1025 C C . LEU A 1 173 ? 22.824 60.890 68.992 1.00 36.67 158 LEU A C 1
ATOM 1026 O O . LEU A 1 173 ? 21.993 61.036 69.840 1.00 35.15 158 LEU A O 1
ATOM 1031 N N . THR A 1 174 ? 23.986 60.281 69.238 1.00 30.90 159 THR A N 1
ATOM 1032 C CA . THR A 1 174 ? 24.108 59.504 70.498 1.00 34.28 159 THR A CA 1
ATOM 1033 C C . THR A 1 174 ? 25.084 60.229 71.432 1.00 35.63 159 THR A C 1
ATOM 1034 O O . THR A 1 174 ? 24.897 60.261 72.577 1.00 55.09 159 THR A O 1
ATOM 1038 N N . ARG A 1 175 ? 26.132 60.808 70.894 1.00 31.99 160 ARG A N 1
ATOM 1039 C CA . ARG A 1 175 ? 27.078 61.507 71.708 1.00 29.28 160 ARG A CA 1
ATOM 1040 C C . ARG A 1 175 ? 26.830 62.984 71.821 1.00 32.81 160 ARG A C 1
ATOM 1041 O O . ARG A 1 175 ? 26.770 63.487 72.891 1.00 32.92 160 ARG A O 1
ATOM 1049 N N . ASP A 1 176 ? 26.663 63.684 70.717 1.00 25.73 161 ASP A N 1
ATOM 1050 C CA . ASP A 1 176 ? 26.596 65.146 70.804 1.00 31.49 161 ASP A CA 1
ATOM 1051 C C . ASP A 1 176 ? 25.213 65.493 71.425 1.00 34.98 161 ASP A C 1
ATOM 1052 O O . ASP A 1 176 ? 25.060 66.361 72.259 1.00 34.23 161 ASP A O 1
ATOM 1057 N N . LEU A 1 177 ? 24.206 64.778 71.018 1.00 28.66 162 LEU A N 1
ATOM 1058 C CA . LEU A 1 177 ? 22.855 65.161 71.456 1.00 33.54 162 LEU A CA 1
ATOM 1059 C C . LEU A 1 177 ? 22.781 64.949 72.976 1.00 43.59 162 LEU A C 1
ATOM 1060 O O . LEU A 1 177 ? 22.171 65.707 73.734 1.00 41.86 162 LEU A O 1
ATOM 1065 N N . LYS A 1 178 ? 23.469 63.928 73.433 1.00 45.33 163 LYS A N 1
ATOM 1066 C CA . LYS A 1 178 ? 23.496 63.622 74.866 1.00 44.75 163 LYS A CA 1
ATOM 1067 C C . LYS A 1 178 ? 24.245 64.725 75.648 1.00 47.90 163 LYS A C 1
ATOM 1068 O O . LYS A 1 178 ? 23.813 65.114 76.711 1.00 58.12 163 LYS A O 1
ATOM 1074 N N . TYR A 1 179 ? 25.390 65.203 75.178 1.00 43.54 164 TYR A N 1
ATOM 1075 C CA . TYR A 1 179 ? 26.091 66.185 75.991 1.00 53.14 164 TYR A CA 1
ATOM 1076 C C . TYR A 1 179 ? 25.279 67.420 76.102 1.00 65.51 164 TYR A C 1
ATOM 1077 O O . TYR A 1 179 ? 25.091 67.949 77.191 1.00 73.65 164 TYR A O 1
ATOM 1086 N N . VAL A 1 180 ? 24.732 67.868 75.001 1.00 54.76 165 VAL A N 1
ATOM 1087 C CA . VAL A 1 180 ? 23.908 69.032 75.107 1.00 65.34 165 VAL A CA 1
ATOM 1088 C C . VAL A 1 180 ? 22.731 68.839 76.126 1.00 78.39 165 VAL A C 1
ATOM 1089 O O . VAL A 1 180 ? 22.478 69.724 76.953 1.00 75.07 165 VAL A O 1
ATOM 1093 N N . ALA A 1 181 ? 22.027 67.703 76.082 1.00 78.79 166 ALA A N 1
ATOM 1094 C CA . ALA A 1 181 ? 20.838 67.493 76.939 1.00 78.78 166 ALA A CA 1
ATOM 1095 C C . ALA A 1 181 ? 21.140 67.485 78.442 1.00 96.58 166 ALA A C 1
ATOM 1096 O O . ALA A 1 181 ? 20.210 67.523 79.248 1.00 100.94 166 ALA A O 1
ATOM 1098 N N . ASP A 1 182 ? 22.427 67.423 78.809 1.00 107.21 167 ASP A N 1
ATOM 1099 C CA . ASP A 1 182 ? 22.874 67.570 80.203 1.00 112.59 167 ASP A CA 1
ATOM 1100 C C . ASP A 1 182 ? 22.715 69.026 80.655 1.00 122.76 167 ASP A C 1
ATOM 1101 O O . ASP A 1 182 ? 22.025 69.305 81.646 1.00 130.33 167 ASP A O 1
ATOM 1106 N N . GLY A 1 183 ? 23.367 69.944 79.939 1.00 103.35 168 GLY A N 1
ATOM 1107 C CA . GLY A 1 183 ? 23.118 71.369 80.120 1.00 113.38 168 GLY A CA 1
ATOM 1108 C C . GLY A 1 183 ? 22.078 71.863 79.114 1.00 122.55 168 GLY A C 1
ATOM 1109 O O . GLY A 1 183 ? 22.428 72.333 78.020 1.00 124.14 168 GLY A O 1
ATOM 1110 N N . ASN A 1 184 ? 20.798 71.756 79.481 1.00 128.83 169 ASN A N 1
ATOM 1111 C CA . ASN A 1 184 ? 19.688 71.981 78.540 1.00 131.76 169 ASN A CA 1
ATOM 1112 C C . ASN A 1 184 ? 19.289 73.448 78.329 1.00 136.11 169 ASN A C 1
ATOM 1113 O O . ASN A 1 184 ? 19.076 73.890 77.195 1.00 129.93 169 ASN A O 1
ATOM 1118 N N . LEU A 1 185 ? 19.153 74.185 79.431 1.00 147.51 170 LEU A N 1
ATOM 1119 C CA . LEU A 1 185 ? 18.717 75.578 79.380 1.00 149.38 170 LEU A CA 1
ATOM 1120 C C . LEU A 1 185 ? 17.370 75.701 78.674 1.00 147.46 170 LEU A C 1
ATOM 1121 O O . LEU A 1 185 ? 16.840 76.800 78.516 1.00 148.50 170 LEU A O 1
ATOM 1123 N N . LEU B 2 6 ? 52.848 30.336 53.548 1.00 120.73 4 LEU B N 1
ATOM 1124 C CA . LEU B 2 6 ? 52.101 30.218 54.810 1.00 118.44 4 LEU B CA 1
ATOM 1125 C C . LEU B 2 6 ? 50.582 30.268 54.614 1.00 102.14 4 LEU B C 1
ATOM 1126 O O . LEU B 2 6 ? 50.077 31.049 53.808 1.00 87.01 4 LEU B O 1
ATOM 1131 N N . ALA B 2 7 ? 49.864 29.417 55.342 1.00 110.93 5 ALA B N 1
ATOM 1132 C CA . ALA B 2 7 ? 48.415 29.349 55.227 1.00 105.85 5 ALA B CA 1
ATOM 1133 C C . ALA B 2 7 ? 47.787 30.425 56.111 1.00 97.42 5 ALA B C 1
ATOM 1134 O O . ALA B 2 7 ? 48.053 30.469 57.311 1.00 102.99 5 ALA B O 1
ATOM 1136 N N . PRO B 2 8 ? 46.940 31.279 55.526 1.00 91.66 6 PRO B N 1
ATOM 1137 C CA . PRO B 2 8 ? 46.297 32.382 56.263 1.00 90.60 6 PRO B CA 1
ATOM 1138 C C . PRO B 2 8 ? 45.457 31.873 57.401 1.00 96.07 6 PRO B C 1
ATOM 1139 O O . PRO B 2 8 ? 45.017 30.722 57.377 1.00 105.62 6 PRO B O 1
ATOM 1143 N N . PRO B 2 9 ? 45.231 32.724 58.400 1.00 102.27 7 PRO B N 1
ATOM 1144 C CA . PRO B 2 9 ? 44.354 32.370 59.516 1.00 94.58 7 PRO B CA 1
ATOM 1145 C C . PRO B 2 9 ? 42.947 32.074 59.012 1.00 85.03 7 PRO B C 1
ATOM 1146 O O . PRO B 2 9 ? 42.554 32.561 57.947 1.00 79.96 7 PRO B O 1
ATOM 1150 N N . GLN B 2 10 ? 42.200 31.298 59.782 1.00 82.98 8 GLN B N 1
ATOM 1151 C CA . GLN B 2 10 ? 40.899 30.814 59.364 1.00 87.79 8 GLN B CA 1
ATOM 1152 C C . GLN B 2 10 ? 39.795 31.331 60.276 1.00 88.98 8 GLN B C 1
ATOM 1153 O O . GLN B 2 10 ? 40.032 31.645 61.446 1.00 84.99 8 GLN B O 1
ATOM 1159 N N . ASN B 2 11 ? 38.575 31.385 59.761 1.00 94.33 9 ASN B N 1
ATOM 1160 C CA . ASN B 2 11 ? 37.452 31.718 60.619 1.00 95.34 9 ASN B CA 1
ATOM 1161 C C . ASN B 2 11 ? 37.781 32.992 61.440 1.00 87.03 9 ASN B C 1
ATOM 1162 O O . ASN B 2 11 ? 37.713 33.010 62.677 1.00 78.94 9 ASN B O 1
ATOM 1167 N N . VAL B 2 12 ? 38.160 34.052 60.721 1.00 73.88 10 VAL B N 1
ATOM 1168 C CA . VAL B 2 12 ? 38.517 35.312 61.343 1.00 72.42 10 VAL B CA 1
ATOM 1169 C C . VAL B 2 12 ? 37.284 36.151 61.725 1.00 73.05 10 VAL B C 1
ATOM 1170 O O . VAL B 2 12 ? 36.521 36.602 60.875 1.00 72.25 10 VAL B O 1
ATOM 1174 N N . THR B 2 13 ? 37.123 36.405 63.009 1.00 67.36 11 THR B N 1
ATOM 1175 C CA . THR B 2 13 ? 35.849 36.882 63.514 1.00 63.91 11 THR B CA 1
ATOM 1176 C C . THR B 2 13 ? 36.004 38.059 64.477 1.00 58.35 11 THR B C 1
ATOM 1177 O O . THR B 2 13 ? 36.790 38.023 65.417 1.00 61.07 11 THR B O 1
ATOM 1181 N N . LEU B 2 14 ? 35.255 39.111 64.217 1.00 61.60 12 LEU B N 1
ATOM 1182 C CA . LEU B 2 14 ? 35.191 40.259 65.101 1.00 56.10 12 LEU B CA 1
ATOM 1183 C C . LEU B 2 14 ? 33.911 40.131 65.930 1.00 59.72 12 LEU B C 1
ATOM 1184 O O . LEU B 2 14 ? 32.817 40.102 65.370 1.00 59.17 12 LEU B O 1
ATOM 1189 N N . LEU B 2 15 ? 34.033 40.054 67.251 1.00 53.98 13 LEU B N 1
ATOM 1190 C CA . LEU B 2 15 ? 32.859 39.902 68.107 1.00 55.32 13 LEU B CA 1
ATOM 1191 C C . LEU B 2 15 ? 32.965 40.741 69.381 1.00 55.07 13 LEU B C 1
ATOM 1192 O O . LEU B 2 15 ? 34.024 41.267 69.711 1.00 57.40 13 LEU B O 1
ATOM 1197 N N . SER B 2 16 ? 31.847 40.870 70.087 1.00 45.13 14 SER B N 1
ATOM 1198 C CA . SER B 2 16 ? 31.759 41.719 71.278 1.00 43.37 14 SER B CA 1
ATOM 1199 C C . SER B 2 16 ? 31.405 40.895 72.497 1.00 47.73 14 SER B C 1
ATOM 1200 O O . SER B 2 16 ? 30.563 40.012 72.410 1.00 51.01 14 SER B O 1
ATOM 1203 N N . GLN B 2 17 ? 31.997 41.255 73.637 1.00 49.32 15 GLN B N 1
ATOM 1204 C CA . GLN B 2 17 ? 31.754 40.599 74.932 1.00 52.37 15 GLN B CA 1
ATOM 1205 C C . GLN B 2 17 ? 32.022 41.641 76.052 1.00 46.79 15 GLN B C 1
ATOM 1206 O O . GLN B 2 17 ? 32.983 42.403 75.968 1.00 47.93 15 GLN B O 1
ATOM 1212 N N . ASN B 2 18 ? 31.150 41.764 77.059 1.00 44.02 16 ASN B N 1
ATOM 1213 C CA . ASN B 2 18 ? 31.429 42.688 78.185 1.00 45.08 16 ASN B CA 1
ATOM 1214 C C . ASN B 2 18 ? 31.697 44.101 77.668 1.00 45.71 16 ASN B C 1
ATOM 1215 O O . ASN B 2 18 ? 32.567 44.784 78.171 1.00 42.41 16 ASN B O 1
ATOM 1220 N N . PHE B 2 19 ? 30.957 44.550 76.654 1.00 39.20 17 PHE B N 1
ATOM 1221 C CA . PHE B 2 19 ? 31.073 45.957 76.232 1.00 34.24 17 PHE B CA 1
ATOM 1222 C C . PHE B 2 19 ? 32.305 46.230 75.414 1.00 37.50 17 PHE B C 1
ATOM 1223 O O . PHE B 2 19 ? 32.557 47.380 75.024 1.00 44.13 17 PHE B O 1
ATOM 1231 N N . SER B 2 20 ? 33.080 45.190 75.180 1.00 35.50 18 SER B N 1
ATOM 1232 C CA . SER B 2 20 ? 34.324 45.377 74.487 1.00 41.14 18 SER B CA 1
ATOM 1233 C C . SER B 2 20 ? 34.297 44.628 73.131 1.00 47.55 18 SER B C 1
ATOM 1234 O O . SER B 2 20 ? 33.334 43.916 72.811 1.00 48.12 18 SER B O 1
ATOM 1237 N N . VAL B 2 21 ? 35.358 44.776 72.340 1.00 42.46 19 VAL B N 1
ATOM 1238 C CA . VAL B 2 21 ? 35.434 44.108 71.057 1.00 36.43 19 VAL B CA 1
ATOM 1239 C C . VAL B 2 21 ? 36.725 43.328 70.943 1.00 47.79 19 VAL B C 1
ATOM 1240 O O . VAL B 2 21 ? 37.759 43.853 71.357 1.00 46.54 19 VAL B O 1
ATOM 1244 N N . TYR B 2 22 ? 36.690 42.152 70.285 1.00 39.48 20 TYR B N 1
ATOM 1245 C CA . TYR B 2 22 ? 37.870 41.252 70.138 1.00 46.57 20 TYR B CA 1
ATOM 1246 C C . TYR B 2 22 ? 37.862 40.681 68.753 1.00 50.74 20 TYR B C 1
ATOM 1247 O O . TYR B 2 22 ? 36.808 40.527 68.153 1.00 50.25 20 TYR B O 1
ATOM 1256 N N . LEU B 2 23 ? 39.047 40.367 68.257 1.00 53.82 21 LEU B N 1
ATOM 1257 C CA . LEU B 2 23 ? 39.191 39.600 67.032 1.00 55.16 21 LEU B CA 1
ATOM 1258 C C . LEU B 2 23 ? 39.716 38.239 67.440 1.00 58.78 21 LEU B C 1
ATOM 1259 O O . LEU B 2 23 ? 40.603 38.157 68.281 1.00 66.48 21 LEU B O 1
ATOM 1264 N N . THR B 2 24 ? 39.165 37.179 66.866 1.00 62.81 22 THR B N 1
ATOM 1265 C CA . THR B 2 24 ? 39.648 35.814 67.120 1.00 71.45 22 THR B CA 1
ATOM 1266 C C . THR B 2 24 ? 39.889 35.137 65.785 1.00 70.97 22 THR B C 1
ATOM 1267 O O . THR B 2 24 ? 39.417 35.619 64.752 1.00 67.35 22 THR B O 1
ATOM 1271 N N . TRP B 2 25 ? 40.608 34.020 65.794 1.00 67.10 23 TRP B N 1
ATOM 1272 C CA . TRP B 2 25 ? 40.869 33.297 64.545 1.00 72.05 23 TRP B CA 1
ATOM 1273 C C . TRP B 2 25 ? 41.355 31.891 64.856 1.00 77.34 23 TRP B C 1
ATOM 1274 O O . TRP B 2 25 ? 41.490 31.522 66.025 1.00 73.34 23 TRP B O 1
ATOM 1285 N N . LEU B 2 26 ? 41.597 31.116 63.800 1.00 86.45 24 LEU B N 1
ATOM 1286 C CA . LEU B 2 26 ? 42.189 29.781 63.911 1.00 88.87 24 LEU B CA 1
ATOM 1287 C C . LEU B 2 26 ? 43.398 29.678 63.002 1.00 91.31 24 LEU B C 1
ATOM 1288 O O . LEU B 2 26 ? 43.484 30.388 61.981 1.00 85.51 24 LEU B O 1
ATOM 1293 N N . PRO B 2 27 ? 44.329 28.776 63.353 1.00 89.42 25 PRO B N 1
ATOM 1294 C CA . PRO B 2 27 ? 45.561 28.586 62.583 1.00 91.91 25 PRO B CA 1
ATOM 1295 C C . PRO B 2 27 ? 45.298 28.219 61.126 1.00 95.64 25 PRO B C 1
ATOM 1296 O O . PRO B 2 27 ? 44.232 27.706 60.789 1.00 90.57 25 PRO B O 1
ATOM 1300 N N . GLY B 2 28 ? 46.268 28.501 60.265 1.00 90.29 26 GLY B N 1
ATOM 1301 C CA . GLY B 2 28 ? 46.107 28.265 58.844 1.00 102.25 26 GLY B CA 1
ATOM 1302 C C . GLY B 2 28 ? 46.036 26.781 58.557 1.00 113.37 26 GLY B C 1
ATOM 1303 O O . GLY B 2 28 ? 46.375 25.955 59.404 1.00 109.62 26 GLY B O 1
ATOM 1304 N N . LEU B 2 29 ? 45.586 26.447 57.355 1.00 134.27 27 LEU B N 1
ATOM 1305 C CA . LEU B 2 29 ? 45.493 25.059 56.919 1.00 145.12 27 LEU B CA 1
ATOM 1306 C C . LEU B 2 29 ? 46.854 24.366 57.096 1.00 154.68 27 LEU B C 1
ATOM 1307 O O . LEU B 2 29 ? 46.952 23.353 57.784 1.00 152.63 27 LEU B O 1
ATOM 1312 N N . GLY B 2 30 ? 47.903 24.925 56.497 1.00 169.57 28 GLY B N 1
ATOM 1313 C CA . GLY B 2 30 ? 49.262 24.495 56.790 1.00 179.28 28 GLY B CA 1
ATOM 1314 C C . GLY B 2 30 ? 49.587 24.826 58.234 1.00 180.85 28 GLY B C 1
ATOM 1315 O O . GLY B 2 30 ? 49.353 25.946 58.681 1.00 180.82 28 GLY B O 1
ATOM 1316 N N . ASN B 2 31 ? 50.133 23.863 58.967 1.00 176.14 29 ASN B N 1
ATOM 1317 C CA . ASN B 2 31 ? 50.202 23.981 60.425 1.00 174.77 29 ASN B CA 1
ATOM 1318 C C . ASN B 2 31 ? 51.596 24.072 61.056 1.00 173.44 29 ASN B C 1
ATOM 1319 O O . ASN B 2 31 ? 51.833 23.473 62.105 1.00 180.90 29 ASN B O 1
ATOM 1324 N N . PRO B 2 32 ? 52.516 24.829 60.442 1.00 133.71 30 PRO B N 1
ATOM 1325 C CA . PRO B 2 32 ? 53.792 25.064 61.129 1.00 134.32 30 PRO B CA 1
ATOM 1326 C C . PRO B 2 32 ? 53.594 25.593 62.555 1.00 138.19 30 PRO B C 1
ATOM 1327 O O . PRO B 2 32 ? 52.470 25.883 62.980 1.00 130.23 30 PRO B O 1
ATOM 1331 N N . GLN B 2 33 ? 54.688 25.729 63.291 1.00 149.86 31 GLN B N 1
ATOM 1332 C CA . GLN B 2 33 ? 54.602 26.024 64.712 1.00 152.28 31 GLN B CA 1
ATOM 1333 C C . GLN B 2 33 ? 55.412 27.239 65.101 1.00 153.30 31 GLN B C 1
ATOM 1334 O O . GLN B 2 33 ? 56.209 27.756 64.313 1.00 154.83 31 GLN B O 1
ATOM 1340 N N . ASP B 2 34 ? 55.212 27.676 66.338 1.00 159.25 32 ASP B N 1
ATOM 1341 C CA . ASP B 2 34 ? 55.824 28.900 66.819 1.00 166.57 32 ASP B CA 1
ATOM 1342 C C . ASP B 2 34 ? 55.747 29.955 65.742 1.00 161.29 32 ASP B C 1
ATOM 1343 O O . ASP B 2 34 ? 56.658 30.766 65.568 1.00 163.54 32 ASP B O 1
ATOM 1348 N N . VAL B 2 35 ? 54.648 29.916 65.006 1.00 150.35 33 VAL B N 1
ATOM 1349 C CA . VAL B 2 35 ? 54.325 30.968 64.075 1.00 136.86 33 VAL B CA 1
ATOM 1350 C C . VAL B 2 35 ? 53.635 32.068 64.878 1.00 120.61 33 VAL B C 1
ATOM 1351 O O . VAL B 2 35 ? 53.019 31.799 65.915 1.00 112.63 33 VAL B O 1
ATOM 1355 N N . THR B 2 36 ? 53.760 33.306 64.412 1.00 127.62 34 THR B N 1
ATOM 1356 C CA . THR B 2 36 ? 53.140 34.443 65.080 1.00 113.70 34 THR B CA 1
ATOM 1357 C C . THR B 2 36 ? 52.088 35.113 64.188 1.00 102.89 34 THR B C 1
ATOM 1358 O O . THR B 2 36 ? 51.962 34.792 63.003 1.00 101.03 34 THR B O 1
ATOM 1362 N N . TYR B 2 37 ? 51.357 36.069 64.749 1.00 102.13 35 TYR B N 1
ATOM 1363 C CA . TYR B 2 37 ? 50.277 36.730 64.021 1.00 92.76 35 TYR B CA 1
ATOM 1364 C C . TYR B 2 37 ? 50.374 38.223 64.114 1.00 81.73 35 TYR B C 1
ATOM 1365 O O . TYR B 2 37 ? 50.756 38.760 65.144 1.00 82.57 35 TYR B O 1
ATOM 1374 N N . PHE B 2 38 ? 50.001 38.901 63.045 1.00 77.73 36 PHE B N 1
ATOM 1375 C CA . PHE B 2 38 ? 49.899 40.355 63.095 1.00 80.96 36 PHE B CA 1
ATOM 1376 C C . PHE B 2 38 ? 48.465 40.849 62.835 1.00 73.22 36 PHE B C 1
ATOM 1377 O O . PHE B 2 38 ? 47.758 40.293 61.986 1.00 74.69 36 PHE B O 1
ATOM 1385 N N . VAL B 2 39 ? 48.048 41.886 63.562 1.00 72.62 37 VAL B N 1
ATOM 1386 C CA . VAL B 2 39 ? 46.639 42.334 63.529 1.00 66.83 37 VAL B CA 1
ATOM 1387 C C . VAL B 2 39 ? 46.557 43.820 63.165 1.00 62.02 37 VAL B C 1
ATOM 1388 O O . VAL B 2 39 ? 47.442 44.591 63.518 1.00 60.06 37 VAL B O 1
ATOM 1392 N N . ALA B 2 40 ? 45.524 44.212 62.427 1.00 58.14 38 ALA B N 1
ATOM 1393 C CA . ALA B 2 40 ? 45.290 45.613 62.126 1.00 62.34 38 ALA B CA 1
ATOM 1394 C C . ALA B 2 40 ? 43.775 45.910 62.139 1.00 57.42 38 ALA B C 1
ATOM 1395 O O . ALA B 2 40 ? 42.956 44.975 62.162 1.00 49.87 38 ALA B O 1
ATOM 1397 N N . TYR B 2 41 ? 43.400 47.193 62.173 1.00 55.98 39 TYR B N 1
ATOM 1398 C CA . TYR B 2 41 ? 41.994 47.593 62.189 1.00 49.05 39 TYR B CA 1
ATOM 1399 C C . TYR B 2 41 ? 41.843 48.807 61.303 1.00 51.05 39 TYR B C 1
ATOM 1400 O O . TYR B 2 41 ? 42.785 49.551 61.069 1.00 49.32 39 TYR B O 1
ATOM 1409 N N . GLN B 2 42 ? 40.635 49.015 60.824 1.00 39.05 40 GLN B N 1
ATOM 1410 C CA . GLN B 2 42 ? 40.326 50.192 60.048 1.00 39.29 40 GLN B CA 1
ATOM 1411 C C . GLN B 2 42 ? 40.060 51.384 60.963 1.00 43.28 40 GLN B C 1
ATOM 1412 O O . GLN B 2 42 ? 39.444 51.269 62.035 1.00 40.83 40 GLN B O 1
ATOM 1418 N N . SER B 2 43 ? 40.493 52.552 60.547 1.00 35.16 41 SER B N 1
ATOM 1419 C CA . SER B 2 43 ? 40.150 53.699 61.355 1.00 41.08 41 SER B CA 1
ATOM 1420 C C . SER B 2 43 ? 38.839 54.222 60.825 1.00 44.68 41 SER B C 1
ATOM 1421 O O . SER B 2 43 ? 38.122 53.483 60.148 1.00 39.49 41 SER B O 1
ATOM 1424 N N . SER B 2 44 ? 38.508 55.452 61.197 1.00 34.57 42 SER B N 1
ATOM 1425 C CA . SER B 2 44 ? 37.268 56.048 60.843 1.00 33.45 42 SER B CA 1
ATOM 1426 C C . SER B 2 44 ? 37.069 56.126 59.293 1.00 40.08 42 SER B C 1
ATOM 1427 O O . SER B 2 44 ? 38.028 56.434 58.584 1.00 34.55 42 SER B O 1
ATOM 1430 N N . PRO B 2 45 ? 35.809 55.970 58.804 1.00 32.23 43 PRO B N 1
ATOM 1431 C CA . PRO B 2 45 ? 35.477 55.858 57.356 1.00 35.36 43 PRO B CA 1
ATOM 1432 C C . PRO B 2 45 ? 35.835 57.145 56.637 1.00 38.07 43 PRO B C 1
ATOM 1433 O O . PRO B 2 45 ? 36.142 57.130 55.446 1.00 38.88 43 PRO B O 1
ATOM 1437 N N . THR B 2 46 ? 35.825 58.270 57.355 1.00 31.41 44 THR B N 1
ATOM 1438 C CA . THR B 2 46 ? 36.218 59.511 56.663 1.00 32.83 44 THR B CA 1
ATOM 1439 C C . THR B 2 46 ? 37.742 59.791 56.681 1.00 38.07 44 THR B C 1
ATOM 1440 O O . THR B 2 46 ? 38.177 60.821 56.142 1.00 36.73 44 THR B O 1
ATOM 1444 N N . ARG B 2 47 ? 38.531 58.913 57.320 1.00 33.92 45 ARG B N 1
ATOM 1445 C CA . ARG B 2 47 ? 40.036 59.049 57.320 1.00 32.44 45 ARG B CA 1
ATOM 1446 C C . ARG B 2 47 ? 40.588 57.660 57.494 1.00 35.09 45 ARG B C 1
ATOM 1447 O O . ARG B 2 47 ? 41.094 57.298 58.569 1.00 38.08 45 ARG B O 1
ATOM 1455 N N . ARG B 2 48 ? 40.349 56.821 56.495 1.00 35.81 46 ARG B N 1
ATOM 1456 C CA . ARG B 2 48 ? 40.527 55.390 56.681 1.00 47.04 46 ARG B CA 1
ATOM 1457 C C . ARG B 2 48 ? 41.967 55.044 56.298 1.00 51.13 46 ARG B C 1
ATOM 1458 O O . ARG B 2 48 ? 42.622 55.763 55.529 1.00 52.55 46 ARG B O 1
ATOM 1466 N N . ARG B 2 49 ? 42.451 54.014 56.981 1.00 49.26 47 ARG B N 1
ATOM 1467 C CA A ARG B 2 49 ? 43.846 53.568 56.920 0.53 53.61 47 ARG B CA 1
ATOM 1468 C CA B ARG B 2 49 ? 43.754 53.433 56.771 0.47 54.40 47 ARG B CA 1
ATOM 1469 C C . ARG B 2 49 ? 43.845 52.342 57.810 1.00 57.98 47 ARG B C 1
ATOM 1470 O O . ARG B 2 49 ? 43.254 52.415 58.911 1.00 57.81 47 ARG B O 1
ATOM 1485 N N . TRP B 2 50 ? 44.480 51.254 57.399 1.00 46.62 48 TRP B N 1
ATOM 1486 C CA . TRP B 2 50 ? 44.622 50.104 58.268 1.00 54.02 48 TRP B CA 1
ATOM 1487 C C . TRP B 2 50 ? 45.739 50.466 59.229 1.00 60.78 48 TRP B C 1
ATOM 1488 O O . TRP B 2 50 ? 46.766 51.035 58.809 1.00 58.48 48 TRP B O 1
ATOM 1499 N N . ARG B 2 51 ? 45.541 50.189 60.509 1.00 54.30 49 ARG B N 1
ATOM 1500 C CA . ARG B 2 51 ? 46.567 50.485 61.494 1.00 54.15 49 ARG B CA 1
ATOM 1501 C C . ARG B 2 51 ? 46.854 49.218 62.237 1.00 58.96 49 ARG B C 1
ATOM 1502 O O . ARG B 2 51 ? 45.953 48.416 62.487 1.00 61.73 49 ARG B O 1
ATOM 1510 N N . GLU B 2 52 ? 48.086 49.037 62.667 1.00 53.48 50 GLU B N 1
ATOM 1511 C CA . GLU B 2 52 ? 48.396 47.810 63.373 1.00 63.40 50 GLU B CA 1
ATOM 1512 C C . GLU B 2 52 ? 48.091 47.915 64.886 1.00 59.38 50 GLU B C 1
ATOM 1513 O O . GLU B 2 52 ? 48.113 48.992 65.485 1.00 63.02 50 GLU B O 1
ATOM 1519 N N . VAL B 2 53 ? 47.766 46.798 65.512 1.00 52.46 51 VAL B N 1
ATOM 1520 C CA . VAL B 2 53 ? 47.527 46.835 66.936 1.00 57.14 51 VAL B CA 1
ATOM 1521 C C . VAL B 2 53 ? 48.866 46.474 67.545 1.00 70.67 51 VAL B C 1
ATOM 1522 O O . VAL B 2 53 ? 49.321 45.355 67.409 1.00 78.71 51 VAL B O 1
ATOM 1526 N N . GLU B 2 54 ? 49.516 47.452 68.160 1.00 83.75 52 GLU B N 1
ATOM 1527 C CA . GLU B 2 54 ? 50.837 47.269 68.741 1.00 96.41 52 GLU B CA 1
ATOM 1528 C C . GLU B 2 54 ? 50.933 45.971 69.545 1.00 94.57 52 GLU B C 1
ATOM 1529 O O . GLU B 2 54 ? 51.775 45.133 69.279 1.00 98.37 52 GLU B O 1
ATOM 1535 N N . GLU B 2 55 ? 50.030 45.804 70.496 1.00 80.22 53 GLU B N 1
ATOM 1536 C CA . GLU B 2 55 ? 50.120 44.735 71.466 1.00 85.70 53 GLU B CA 1
ATOM 1537 C C . GLU B 2 55 ? 49.890 43.378 70.861 1.00 86.50 53 GLU B C 1
ATOM 1538 O O . GLU B 2 55 ? 50.110 42.380 71.515 1.00 91.62 53 GLU B O 1
ATOM 1544 N N . CYS B 2 56 ? 49.373 43.306 69.651 1.00 78.43 54 CYS B N 1
ATOM 1545 C CA . CYS B 2 56 ? 49.097 41.990 69.110 1.00 78.60 54 CYS B CA 1
ATOM 1546 C C . CYS B 2 56 ? 50.179 41.632 68.119 1.00 78.03 54 CYS B C 1
ATOM 1547 O O . CYS B 2 56 ? 50.210 40.517 67.627 1.00 92.25 54 CYS B O 1
ATOM 1550 N N . ALA B 2 57 ? 51.077 42.571 67.838 1.00 70.46 55 ALA B N 1
ATOM 1551 C CA . ALA B 2 57 ? 52.089 42.383 66.810 1.00 80.90 55 ALA B CA 1
ATOM 1552 C C . ALA B 2 57 ? 52.927 41.147 67.145 1.00 92.27 55 ALA B C 1
ATOM 1553 O O . ALA B 2 57 ? 53.401 41.004 68.272 1.00 93.62 55 ALA B O 1
ATOM 1555 N N . GLY B 2 58 ? 53.053 40.227 66.192 1.00 94.01 56 GLY B N 1
ATOM 1556 C CA . GLY B 2 58 ? 53.732 38.957 66.433 1.00 101.22 56 GLY B CA 1
ATOM 1557 C C . GLY B 2 58 ? 53.200 38.113 67.595 1.00 94.65 56 GLY B C 1
ATOM 1558 O O . GLY B 2 58 ? 53.910 37.301 68.165 1.00 94.79 56 GLY B O 1
ATOM 1559 N N . THR B 2 59 ? 51.945 38.289 67.964 1.00 85.53 57 THR B N 1
ATOM 1560 C CA . THR B 2 59 ? 51.387 3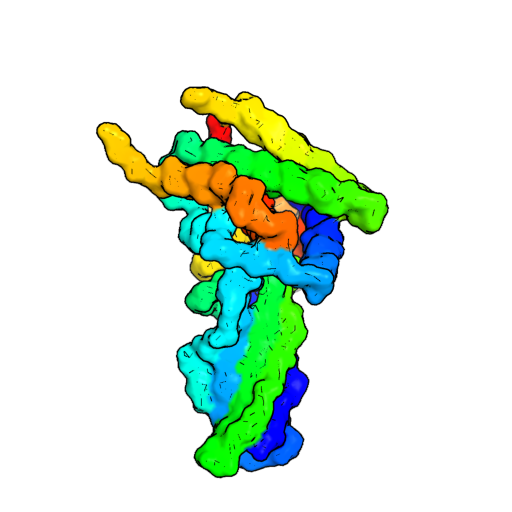7.483 69.048 1.00 83.86 57 THR B CA 1
ATOM 1561 C C . THR B 2 59 ? 51.341 36.035 68.605 1.00 94.92 57 THR B C 1
ATOM 1562 O O . THR B 2 59 ? 51.341 35.734 67.402 1.00 95.72 57 THR B O 1
ATOM 1566 N N . LYS B 2 60 ? 51.336 35.138 69.587 1.00 95.61 58 LYS B N 1
ATOM 1567 C CA . LYS B 2 60 ? 51.194 33.719 69.314 1.00 104.31 58 LYS B CA 1
ATOM 1568 C C . LYS B 2 60 ? 49.818 33.277 69.765 1.00 98.91 58 LYS B C 1
ATOM 1569 O O . LYS B 2 60 ? 49.432 32.144 69.543 1.00 96.37 58 LYS B O 1
ATOM 1575 N N . GLU B 2 61 ? 49.077 34.193 70.387 1.00 110.05 59 GLU B N 1
ATOM 1576 C CA . GLU B 2 61 ? 47.683 33.969 70.775 1.00 96.44 59 GLU B CA 1
ATOM 1577 C C . GLU B 2 61 ? 46.739 33.864 69.572 1.00 85.58 59 GLU B C 1
ATOM 1578 O O . GLU B 2 61 ? 47.121 34.188 68.437 1.00 81.84 59 GLU B O 1
ATOM 1584 N N . LEU B 2 62 ? 45.504 33.424 69.812 1.00 88.44 60 LEU B N 1
ATOM 1585 C CA . LEU B 2 62 ? 44.505 33.383 68.741 1.00 83.17 60 LEU B CA 1
ATOM 1586 C C . LEU B 2 62 ? 43.386 34.423 68.927 1.00 79.14 60 LEU B C 1
ATOM 1587 O O . LEU B 2 62 ? 42.338 34.331 68.297 1.00 78.21 60 LEU B O 1
ATOM 1592 N N . LEU B 2 63 ? 43.610 35.407 69.796 1.00 77.48 61 LEU B N 1
ATOM 1593 C CA . LEU B 2 63 ? 42.752 36.568 69.860 1.00 73.13 61 LEU B CA 1
ATOM 1594 C C . LEU B 2 63 ? 43.517 37.840 70.170 1.00 70.31 61 LEU B C 1
ATOM 1595 O O . LEU B 2 63 ? 44.697 37.814 70.481 1.00 74.87 61 LEU B O 1
ATOM 1600 N N . CYS B 2 64 ? 42.782 38.943 70.122 1.00 68.88 62 CYS B N 1
ATOM 1601 C CA . CYS B 2 64 ? 43.318 40.289 70.168 1.00 64.21 62 CYS B CA 1
ATOM 1602 C C . CYS B 2 64 ? 42.225 41.240 70.633 1.00 58.29 62 CYS B C 1
ATOM 1603 O O . CYS B 2 64 ? 41.122 41.261 70.079 1.00 56.70 62 CYS B O 1
ATOM 1606 N N . SER B 2 65 ? 42.504 42.024 71.659 1.00 55.78 63 SER B N 1
ATOM 1607 C CA . SER B 2 65 ? 41.549 43.021 72.084 1.00 55.78 63 SER B CA 1
ATOM 1608 C C . SER B 2 65 ? 41.547 44.168 71.034 1.00 53.52 63 SER B C 1
ATOM 1609 O O . SER B 2 65 ? 42.607 44.596 70.542 1.00 51.71 63 SER B O 1
ATOM 1612 N N . MET B 2 66 ? 40.363 44.621 70.667 1.00 48.05 64 MET B N 1
ATOM 1613 C CA . MET B 2 66 ? 40.195 45.647 69.656 1.00 48.86 64 MET B CA 1
ATOM 1614 C C . MET B 2 66 ? 39.345 46.771 70.179 1.00 50.15 64 MET B C 1
ATOM 1615 O O . MET B 2 66 ? 38.473 47.264 69.466 1.00 50.70 64 MET B O 1
ATOM 1620 N N . MET B 2 67 ? 39.574 47.188 71.412 1.00 46.02 65 MET B N 1
ATOM 1621 C CA . MET B 2 67 ? 38.734 48.220 72.039 1.00 38.31 65 MET B CA 1
ATOM 1622 C C . MET B 2 67 ? 39.588 49.434 72.419 1.00 43.71 65 MET B C 1
ATOM 1623 O O . MET B 2 67 ? 40.730 49.283 72.875 1.00 45.65 65 MET B O 1
ATOM 1628 N N . CYS B 2 68 ? 39.064 50.645 72.257 1.00 39.27 66 CYS B N 1
ATOM 1629 C CA . CYS B 2 68 ? 39.827 51.845 72.652 1.00 37.46 66 CYS B CA 1
ATOM 1630 C C . CYS B 2 68 ? 41.174 51.930 71.913 1.00 50.08 66 CYS B C 1
ATOM 1631 O O . CYS B 2 68 ? 42.199 52.287 72.519 1.00 51.06 66 CYS B O 1
ATOM 1634 N N . LEU B 2 69 ? 41.154 51.632 70.614 1.00 41.19 67 LEU B N 1
ATOM 1635 C CA . LEU B 2 69 ? 42.345 51.684 69.797 1.00 37.04 67 LEU B CA 1
ATOM 1636 C C . LEU B 2 69 ? 42.502 53.107 69.333 1.00 45.25 67 LEU B C 1
ATOM 1637 O O . LEU B 2 69 ? 41.528 53.817 69.210 1.00 41.33 67 LEU B O 1
ATOM 1642 N N . LYS B 2 70 ? 43.720 53.527 69.014 1.00 38.46 68 LYS B N 1
ATOM 1643 C CA . LYS B 2 70 ? 43.887 54.894 68.548 1.00 48.52 68 LYS B CA 1
ATOM 1644 C C . LYS B 2 70 ? 43.149 55.087 67.256 1.00 43.41 68 LYS B C 1
ATOM 1645 O O . LYS B 2 70 ? 43.218 54.267 66.320 1.00 43.49 68 LYS B O 1
ATOM 1651 N N . LYS B 2 71 ? 42.506 56.226 67.153 1.00 40.56 69 LYS B N 1
ATOM 1652 C CA . LYS B 2 71 ? 41.860 56.588 65.867 1.00 40.69 69 LYS B CA 1
ATOM 1653 C C . LYS B 2 71 ? 40.672 55.660 65.505 1.00 37.92 69 LYS B C 1
ATOM 1654 O O . LYS B 2 71 ? 40.163 55.716 64.401 1.00 43.29 69 LYS B O 1
ATOM 1660 N N . GLN B 2 72 ? 40.250 54.816 66.454 1.00 37.66 70 GLN B N 1
ATOM 1661 C CA . GLN B 2 72 ? 39.104 53.962 66.257 1.00 38.78 70 GLN B CA 1
ATOM 1662 C C . GLN B 2 72 ? 37.864 54.813 66.281 1.00 35.87 70 GLN B C 1
ATOM 1663 O O . GLN B 2 72 ? 37.773 55.728 67.081 1.00 34.59 70 GLN B O 1
ATOM 1669 N N . ASP B 2 73 ? 36.870 54.485 65.463 1.00 32.27 71 ASP B N 1
ATOM 1670 C CA . ASP B 2 73 ? 35.609 55.258 65.518 1.00 26.32 71 ASP B CA 1
ATOM 1671 C C . ASP B 2 73 ? 34.493 54.270 65.829 1.00 36.26 71 ASP B C 1
ATOM 1672 O O . ASP B 2 73 ? 33.994 53.576 64.900 1.00 34.91 71 ASP B O 1
ATOM 1677 N N . LEU B 2 74 ? 34.069 54.164 67.098 1.00 31.99 72 LEU B N 1
ATOM 1678 C CA . LEU B 2 74 ? 33.060 53.142 67.427 1.00 24.70 72 LEU B CA 1
ATOM 1679 C C . LEU B 2 74 ? 31.653 53.543 66.952 1.00 29.65 72 LEU B C 1
ATOM 1680 O O . LEU B 2 74 ? 30.710 52.782 67.098 1.00 36.23 72 LEU B O 1
ATOM 1685 N N . TYR B 2 75 ? 31.490 54.748 66.433 1.00 25.98 73 TYR B N 1
ATOM 1686 C CA . TYR B 2 75 ? 30.155 55.168 65.930 1.00 29.61 73 TYR B CA 1
ATOM 1687 C C . TYR B 2 75 ? 29.883 54.745 64.451 1.00 38.31 73 TYR B C 1
ATOM 1688 O O . TYR B 2 75 ? 28.851 55.142 63.900 1.00 36.43 73 TYR B O 1
ATOM 1697 N N . ASN B 2 76 ? 30.814 53.992 63.841 1.00 29.29 74 ASN B N 1
ATOM 1698 C CA . ASN B 2 76 ? 30.663 53.503 62.431 1.00 30.80 74 ASN B CA 1
ATOM 1699 C C . ASN B 2 76 ? 31.209 52.096 62.422 1.00 37.23 74 ASN B C 1
ATOM 1700 O O . ASN B 2 76 ? 31.937 51.712 63.352 1.00 38.36 74 ASN B O 1
ATOM 1705 N N . LYS B 2 77 ? 30.847 51.333 61.403 1.00 32.93 75 LYS B N 1
ATOM 1706 C CA . LYS B 2 77 ? 31.361 49.987 61.133 1.00 40.56 75 LYS B CA 1
ATOM 1707 C C . LYS B 2 77 ? 32.874 50.002 61.077 1.00 43.68 75 LYS B C 1
ATOM 1708 O O . LYS B 2 77 ? 33.454 50.971 60.590 1.00 38.64 75 LYS B O 1
ATOM 1714 N N . PHE B 2 78 ? 33.533 48.924 61.464 1.00 38.72 76 PHE B N 1
ATOM 1715 C CA . PHE B 2 78 ? 34.961 48.823 61.070 1.00 42.25 76 PHE B CA 1
ATOM 1716 C C . PHE B 2 78 ? 35.320 47.353 61.090 1.00 44.81 76 PHE B C 1
ATOM 1717 O O . PHE B 2 78 ? 34.605 46.573 61.717 1.00 45.13 76 PHE B O 1
ATOM 1725 N N . LYS B 2 79 ? 36.410 46.983 60.413 1.00 41.18 77 LYS B N 1
ATOM 1726 C CA . LYS B 2 79 ? 36.830 45.601 60.331 1.00 43.75 77 LYS B CA 1
ATOM 1727 C C . LYS B 2 79 ? 38.188 45.454 61.005 1.00 50.51 77 LYS B C 1
ATOM 1728 O O . LYS B 2 79 ? 38.931 46.436 61.104 1.00 49.70 77 LYS B O 1
ATOM 1734 N N . GLY B 2 80 ? 38.535 44.238 61.436 1.00 47.64 78 GLY B N 1
ATOM 1735 C CA . GLY B 2 80 ? 39.926 43.921 61.793 1.00 42.39 78 GLY B CA 1
ATOM 1736 C C . GLY B 2 80 ? 40.501 43.021 60.687 1.00 50.97 78 GLY B C 1
ATOM 1737 O O . GLY B 2 80 ? 39.734 42.573 59.836 1.00 57.93 78 GLY B O 1
ATOM 1738 N N . ARG B 2 81 ? 41.810 42.749 60.702 1.00 58.43 79 ARG B N 1
ATOM 1739 C CA . ARG B 2 81 ? 42.507 41.820 59.749 1.00 59.33 79 ARG B CA 1
ATOM 1740 C C . ARG B 2 81 ? 43.663 41.151 60.493 1.00 64.47 79 ARG B C 1
ATOM 1741 O O . ARG B 2 81 ? 44.272 41.787 61.363 1.00 61.01 79 ARG B O 1
ATOM 1749 N N . VAL B 2 82 ? 43.929 39.870 60.181 1.00 63.69 80 VAL B N 1
ATOM 1750 C CA . VAL B 2 82 ? 45.048 39.107 60.763 1.00 68.94 80 VAL B CA 1
ATOM 1751 C C . VAL B 2 82 ? 45.797 38.396 59.638 1.00 81.35 80 VAL B C 1
ATOM 1752 O O . VAL B 2 82 ? 45.187 37.962 58.663 1.00 81.37 80 VAL B O 1
ATOM 1754 N N . ARG B 2 83 ? 47.116 38.280 59.770 1.00 74.23 81 ARG B N 1
ATOM 1755 C CA . ARG B 2 83 ? 47.911 37.441 58.868 1.00 75.90 81 ARG B CA 1
ATOM 1756 C C . ARG B 2 83 ? 48.823 36.525 59.695 1.00 82.76 81 ARG B C 1
ATOM 1757 O O . ARG B 2 83 ? 49.195 36.871 60.830 1.00 79.96 81 ARG B O 1
ATOM 1765 N N . THR B 2 84 ? 49.147 35.339 59.163 1.00 89.54 82 THR B N 1
ATOM 1766 C CA . THR B 2 84 ? 50.084 34.421 59.843 1.00 96.43 82 THR B CA 1
ATOM 1767 C C . THR B 2 84 ? 51.499 34.771 59.399 1.00 102.40 82 THR B C 1
ATOM 1768 O O . THR B 2 84 ? 51.726 35.098 58.231 1.00 98.02 82 THR B O 1
ATOM 1772 N N . VAL B 2 85 ? 52.454 34.734 60.318 1.00 109.03 83 VAL B N 1
ATOM 1773 C CA . VAL B 2 85 ? 53.828 35.027 59.926 1.00 124.36 83 VAL B CA 1
ATOM 1774 C C . VAL B 2 85 ? 54.867 34.217 60.666 1.00 137.31 83 VAL B C 1
ATOM 1775 O O . VAL B 2 85 ? 54.775 33.983 61.864 1.00 138.34 83 VAL B O 1
ATOM 1779 N N . SER B 2 86 ? 55.863 33.798 59.905 1.00 125.07 84 SER B N 1
ATOM 1780 C CA . SER B 2 86 ? 57.061 33.185 60.437 1.00 134.78 84 SER B CA 1
ATOM 1781 C C . SER B 2 86 ? 58.240 33.897 59.791 1.00 137.07 84 SER B C 1
ATOM 1782 O O . SER B 2 86 ? 58.050 34.809 58.992 1.00 130.38 84 SER B O 1
ATOM 1785 N N . PRO B 2 87 ? 59.467 33.484 60.128 1.00 121.47 85 PRO B N 1
ATOM 1786 C CA . PRO B 2 87 ? 60.627 34.032 59.403 1.00 125.74 85 PRO B CA 1
ATOM 1787 C C . PRO B 2 87 ? 60.564 33.627 57.936 1.00 137.20 85 PRO B C 1
ATOM 1788 O O . PRO B 2 87 ? 60.912 34.389 57.029 1.00 125.32 85 PRO B O 1
ATOM 1792 N N . SER B 2 88 ? 60.070 32.409 57.733 1.00 194.29 86 SER B N 1
ATOM 1793 C CA . SER B 2 88 ? 60.066 31.757 56.435 1.00 204.61 86 SER B CA 1
ATOM 1794 C C . SER B 2 88 ? 58.886 32.141 55.543 1.00 197.66 86 SER B C 1
ATOM 1795 O O . SER B 2 88 ? 58.752 31.595 54.451 1.00 202.87 86 SER B O 1
ATOM 1798 N N . SER B 2 89 ? 58.035 33.065 55.992 1.00 162.24 87 SER B N 1
ATOM 1799 C CA . SER B 2 89 ? 56.895 33.499 55.177 1.00 146.98 87 SER B CA 1
ATOM 1800 C C . SER B 2 89 ? 55.958 34.502 55.884 1.00 127.62 87 SER B C 1
ATOM 1801 O O . SER B 2 89 ? 55.979 34.648 57.106 1.00 121.61 87 SER B O 1
ATOM 1804 N N . LYS B 2 90 ? 55.156 35.201 55.090 1.00 141.55 88 LYS B N 1
ATOM 1805 C CA . LYS B 2 90 ? 54.032 35.978 55.601 1.00 132.55 88 LYS B CA 1
ATOM 1806 C C . LYS B 2 90 ? 52.805 35.506 54.849 1.00 122.58 88 LYS B C 1
ATOM 1807 O O . LYS B 2 90 ? 52.846 35.357 53.628 1.00 128.08 88 LYS B O 1
ATOM 1813 N N . SER B 2 91 ? 51.715 35.257 55.559 1.00 109.91 89 SER B N 1
ATOM 1814 C CA . SER B 2 91 ? 50.509 34.853 54.880 1.00 98.41 89 SER B CA 1
ATOM 1815 C C . SER B 2 91 ? 49.806 36.075 54.309 1.00 93.73 89 SER B C 1
ATOM 1816 O O . SER B 2 91 ? 50.201 37.225 54.540 1.00 90.30 89 SER B O 1
ATOM 1819 N N . PRO B 2 92 ? 48.767 35.830 53.523 1.00 100.39 90 PRO B N 1
ATOM 1820 C CA . PRO B 2 92 ? 47.988 36.963 53.032 1.00 92.36 90 PRO B CA 1
ATOM 1821 C C . PRO B 2 92 ? 47.131 37.486 54.191 1.00 85.71 90 PRO B C 1
ATOM 1822 O O . PRO B 2 92 ? 47.052 36.811 55.217 1.00 87.48 90 PRO B O 1
ATOM 1826 N N . TRP B 2 93 ? 46.542 38.670 54.060 1.00 72.81 91 TRP B N 1
ATOM 1827 C CA . TRP B 2 93 ? 45.687 39.193 55.117 1.00 67.72 91 TRP B CA 1
ATOM 1828 C C . TRP B 2 93 ? 44.337 38.494 55.074 1.00 71.71 91 TRP B C 1
ATOM 1829 O O . TRP B 2 93 ? 43.816 38.255 53.997 1.00 80.57 91 TRP B O 1
ATOM 1840 N N . VAL B 2 94 ? 43.754 38.184 56.222 1.00 77.55 92 VAL B N 1
ATOM 1841 C CA . VAL B 2 94 ? 42.337 37.818 56.263 1.00 74.90 92 VAL B CA 1
ATOM 1842 C C . VAL B 2 94 ? 41.505 38.845 57.077 1.00 70.77 92 VAL B C 1
ATOM 1843 O O . VAL B 2 94 ? 41.783 39.062 58.256 1.00 63.14 92 VAL B O 1
ATOM 1847 N N . GLU B 2 95 ? 40.509 39.470 56.434 1.00 70.76 93 GLU B N 1
ATOM 1848 C CA . GLU B 2 95 ? 39.610 40.446 57.071 1.00 56.78 93 GLU B CA 1
ATOM 1849 C C . GLU B 2 95 ? 38.437 39.808 57.800 1.00 62.95 93 GLU B C 1
ATOM 1850 O O . GLU B 2 95 ? 38.028 38.705 57.466 1.00 74.59 93 GLU B O 1
ATOM 1856 N N . SER B 2 96 ? 37.894 40.496 58.806 1.00 58.49 94 SER B N 1
ATOM 1857 C CA . SER B 2 96 ? 36.644 40.077 59.457 1.00 52.70 94 SER B CA 1
ATOM 1858 C C . SER B 2 96 ? 35.479 40.682 58.709 1.00 46.61 94 SER B C 1
ATOM 1859 O O . SER B 2 96 ? 35.666 41.578 57.887 1.00 50.07 94 SER B O 1
ATOM 1862 N N . GLU B 2 97 ? 34.270 40.279 59.065 1.00 48.89 95 GLU B N 1
ATOM 1863 C CA . GLU B 2 97 ? 33.111 41.124 58.756 1.00 48.18 95 GLU B CA 1
ATOM 1864 C C . GLU B 2 97 ? 33.224 42.451 59.481 1.00 51.22 95 GLU B C 1
ATOM 1865 O O . GLU B 2 97 ? 33.918 42.558 60.500 1.00 49.21 95 GLU B O 1
ATOM 1871 N N . TYR B 2 98 ? 32.485 43.439 58.988 1.00 46.06 96 TYR B N 1
ATOM 1872 C CA . TYR B 2 98 ? 32.309 44.682 59.692 1.00 42.55 96 TYR B CA 1
ATOM 1873 C C . TYR B 2 98 ? 31.674 44.409 61.033 1.00 45.64 96 TYR B C 1
ATOM 1874 O O . TYR B 2 98 ? 30.823 43.519 61.159 1.00 49.28 96 TYR B O 1
ATOM 1883 N N . LEU B 2 99 ? 32.081 45.166 62.052 1.00 41.30 97 LEU B N 1
ATOM 1884 C CA . LEU B 2 99 ? 31.286 45.167 63.289 1.00 40.14 97 LEU B CA 1
ATOM 1885 C C . LEU B 2 99 ? 30.885 46.616 63.589 1.00 43.11 97 LEU B C 1
ATOM 1886 O O . LEU B 2 99 ? 31.672 47.548 63.487 1.00 41.42 97 LEU B O 1
ATOM 1891 N N . ASP B 2 100 ? 29.620 46.790 63.898 1.00 42.33 98 ASP B N 1
ATOM 1892 C CA . ASP B 2 100 ? 29.034 48.098 64.090 1.00 33.48 98 ASP B CA 1
ATOM 1893 C C . ASP B 2 100 ? 28.620 48.260 65.568 1.00 35.41 98 ASP B C 1
ATOM 1894 O O . ASP B 2 100 ? 27.481 47.905 65.978 1.00 33.54 98 ASP B O 1
ATOM 1899 N N . TYR B 2 101 ? 29.537 48.821 66.357 1.00 39.85 99 TYR B N 1
ATOM 1900 C CA . TYR B 2 101 ? 29.487 48.726 67.821 1.00 34.37 99 TYR B CA 1
ATOM 1901 C C . TYR B 2 101 ? 28.121 49.035 68.407 1.00 34.71 99 TYR B C 1
ATOM 1902 O O . TYR B 2 101 ? 27.593 48.240 69.204 1.00 31.11 99 TYR B O 1
ATOM 1911 N N . LEU B 2 102 ? 27.525 50.178 68.034 1.00 31.53 100 LEU B N 1
ATOM 1912 C CA . LEU B 2 102 ? 26.305 50.586 68.721 1.00 33.43 100 LEU B CA 1
ATOM 1913 C C . LEU B 2 102 ? 25.205 49.543 68.600 1.00 40.72 100 LEU B C 1
ATOM 1914 O O . LEU B 2 102 ? 24.324 49.481 69.469 1.00 33.12 100 LEU B O 1
ATOM 1919 N N . PHE B 2 103 ? 25.245 48.757 67.511 1.00 33.62 101 PHE B N 1
ATOM 1920 C CA . PHE B 2 103 ? 24.134 47.836 67.228 1.00 38.10 101 PHE B CA 1
ATOM 1921 C C . PHE B 2 103 ? 24.491 46.408 67.591 1.00 42.71 101 PHE B C 1
ATOM 1922 O O . PHE B 2 103 ? 23.633 45.572 67.599 1.00 44.01 101 PHE B O 1
ATOM 1930 N N . GLU B 2 104 ? 25.782 46.126 67.834 1.00 35.02 102 GLU B N 1
ATOM 1931 C CA . GLU B 2 104 ? 26.198 44.771 68.097 1.00 39.84 102 GLU B CA 1
ATOM 1932 C C . GLU B 2 104 ? 26.951 44.553 69.436 1.00 44.48 102 GLU B C 1
ATOM 1933 O O . GLU B 2 104 ? 27.265 43.400 69.755 1.00 46.80 102 GLU B O 1
ATOM 1939 N N . VAL B 2 105 ? 27.219 45.617 70.219 1.00 34.68 103 VAL B N 1
ATOM 1940 C CA . VAL B 2 105 ? 27.921 45.443 71.484 1.00 37.71 103 VAL B CA 1
ATOM 1941 C C . VAL B 2 105 ? 27.088 44.499 72.422 1.00 46.79 103 VAL B C 1
ATOM 1942 O O . VAL B 2 105 ? 25.860 44.580 72.461 1.00 42.38 103 VAL B O 1
ATOM 1946 N N . GLU B 2 106 ? 27.745 43.616 73.159 1.00 41.47 104 GLU B N 1
ATOM 1947 C CA . GLU B 2 106 ? 27.062 42.732 74.143 1.00 44.56 104 GLU B CA 1
ATOM 1948 C C . GLU B 2 106 ? 27.385 43.238 75.543 1.00 38.00 104 GLU B C 1
ATOM 1949 O O . GLU B 2 106 ? 28.572 43.404 75.897 1.00 38.29 104 GLU B O 1
ATOM 1955 N N . PRO B 2 107 ? 26.368 43.577 76.308 1.00 37.48 105 PRO B N 1
ATOM 1956 C CA . PRO B 2 107 ? 26.585 44.161 77.646 1.00 44.93 105 PRO B CA 1
ATOM 1957 C C . PRO B 2 107 ? 26.956 43.082 78.655 1.00 42.63 105 PRO B C 1
ATOM 1958 O O . PRO B 2 107 ? 26.599 41.916 78.465 1.00 42.28 105 PRO B O 1
ATOM 1962 N N . ALA B 2 108 ? 27.722 43.452 79.667 1.00 41.86 106 ALA B N 1
ATOM 1963 C CA . ALA B 2 108 ? 27.954 42.564 80.815 1.00 41.72 106 ALA B CA 1
ATOM 1964 C C . ALA B 2 108 ? 26.906 42.821 81.910 1.00 44.05 106 ALA B C 1
ATOM 1965 O O . ALA B 2 108 ? 26.315 43.910 81.942 1.00 40.70 106 ALA B O 1
ATOM 1967 N N . PRO B 2 109 ? 26.723 41.872 82.852 1.00 46.82 107 PRO B N 1
ATOM 1968 C CA . PRO B 2 109 ? 25.843 42.175 84.001 1.00 46.09 107 PRO B CA 1
ATOM 1969 C C . PRO B 2 109 ? 26.552 43.254 84.833 1.00 43.13 107 PRO B C 1
ATOM 1970 O O . PRO B 2 109 ? 27.759 43.370 84.800 1.00 43.00 107 PRO B O 1
ATOM 1974 N N . PRO B 2 110 ? 25.815 44.021 85.608 1.00 40.83 108 PRO B N 1
ATOM 1975 C CA . PRO B 2 110 ? 26.481 44.935 86.550 1.00 39.09 108 PRO B CA 1
ATOM 1976 C C . PRO B 2 110 ? 27.081 44.165 87.745 1.00 40.13 108 PRO B C 1
ATOM 1977 O O . PRO B 2 110 ? 26.824 42.973 87.922 1.00 44.82 108 PRO B O 1
ATOM 1981 N N . VAL B 2 111 ? 27.907 44.836 88.532 1.00 41.38 109 VAL B N 1
ATOM 1982 C CA . VAL B 2 111 ? 28.304 44.320 89.823 1.00 43.76 109 VAL B CA 1
ATOM 1983 C C . VAL B 2 111 ? 27.443 45.103 90.798 1.00 46.28 109 VAL B C 1
ATOM 1984 O O . VAL B 2 111 ? 27.466 46.336 90.803 1.00 50.96 109 VAL B O 1
ATOM 1988 N N . LEU B 2 112 ? 26.645 44.407 91.588 1.00 46.11 110 LEU B N 1
ATOM 1989 C CA . LEU B 2 112 ? 25.739 45.085 92.539 1.00 48.49 110 LEU B CA 1
ATOM 1990 C C . LEU B 2 112 ? 26.421 45.520 93.826 1.00 49.80 110 LEU B C 1
ATOM 1991 O O . LEU B 2 112 ? 27.109 44.737 94.487 1.00 48.11 110 LEU B O 1
ATOM 1996 N N . VAL B 2 113 ? 26.220 46.770 94.205 1.00 52.33 111 VAL B N 1
ATOM 1997 C CA . VAL B 2 113 ? 26.665 47.216 95.517 1.00 56.85 111 VAL B CA 1
ATOM 1998 C C . VAL B 2 113 ? 25.473 47.257 96.477 1.00 59.17 111 VAL B C 1
ATOM 1999 O O . VAL B 2 113 ? 24.454 47.911 96.201 1.00 52.80 111 VAL B O 1
ATOM 2003 N N . LEU B 2 114 ? 25.619 46.561 97.601 1.00 56.68 112 LEU B N 1
ATOM 2004 C CA . LEU B 2 114 ? 24.527 46.371 98.552 1.00 60.79 112 LEU B CA 1
ATOM 2005 C C . LEU B 2 114 ? 24.734 47.255 99.741 1.00 62.56 112 LEU B C 1
ATOM 2006 O O . LEU B 2 114 ? 25.774 47.176 100.389 1.00 56.27 112 LEU B O 1
ATOM 2011 N N . THR B 2 115 ? 23.739 48.068 100.063 1.00 63.55 113 THR B N 1
ATOM 2012 C CA . THR B 2 115 ? 23.717 48.729 101.376 1.00 65.69 113 THR B CA 1
ATOM 2013 C C . THR B 2 115 ? 22.368 48.500 102.107 1.00 67.87 113 THR B C 1
ATOM 2014 O O . THR B 2 115 ? 21.333 48.192 101.514 1.00 68.00 113 THR B O 1
ATOM 2018 N N . GLN B 2 116 ? 22.390 48.631 103.418 1.00 64.62 114 GLN B N 1
ATOM 2019 C CA . GLN B 2 116 ? 21.187 48.431 104.162 1.00 70.95 114 GLN B CA 1
ATOM 2020 C C . GLN B 2 116 ? 21.052 49.507 105.214 1.00 81.43 114 GLN B C 1
ATOM 2021 O O . GLN B 2 116 ? 22.031 49.897 105.861 1.00 83.82 114 GLN B O 1
ATOM 2027 N N . THR B 2 117 ? 19.821 49.959 105.393 1.00 86.43 115 THR B N 1
ATOM 2028 C CA . THR B 2 117 ? 19.499 50.941 106.403 1.00 94.11 115 THR B CA 1
ATOM 2029 C C . THR B 2 117 ? 18.137 50.594 106.914 1.00 100.34 115 THR B C 1
ATOM 2030 O O . THR B 2 117 ? 17.168 50.681 106.170 1.00 104.20 115 THR B O 1
ATOM 2034 N N . GLU B 2 118 ? 18.070 50.180 108.173 1.00 100.29 116 GLU B N 1
ATOM 2035 C CA . GLU B 2 118 ? 16.805 49.819 108.777 1.00 106.71 116 GLU B CA 1
ATOM 2036 C C . GLU B 2 118 ? 16.165 48.694 107.963 1.00 102.64 116 GLU B C 1
ATOM 2037 O O . GLU B 2 118 ? 16.760 47.641 107.793 1.00 98.95 116 GLU B O 1
ATOM 2043 N N . GLU B 2 119 ? 14.970 48.924 107.433 1.00 112.63 117 GLU B N 1
ATOM 2044 C CA . GLU B 2 119 ? 14.270 47.905 106.655 1.00 114.32 117 GLU B CA 1
ATOM 2045 C C . GLU B 2 119 ? 14.411 48.127 105.140 1.00 105.34 117 GLU B C 1
ATOM 2046 O O . GLU B 2 119 ? 13.764 47.452 104.348 1.00 102.70 117 GLU B O 1
ATOM 2052 N N . ILE B 2 120 ? 15.231 49.085 104.732 1.00 94.45 118 ILE B N 1
ATOM 2053 C CA . ILE B 2 120 ? 15.446 49.286 103.311 1.00 86.14 118 ILE B CA 1
ATOM 2054 C C . ILE B 2 120 ? 16.801 48.763 102.901 1.00 73.56 118 ILE B C 1
ATOM 2055 O O . ILE B 2 120 ? 17.827 49.180 103.424 1.00 67.76 118 ILE B O 1
ATOM 2060 N N . LEU B 2 121 ? 16.775 47.811 101.978 1.00 67.70 119 LEU B N 1
ATOM 2061 C CA . LEU B 2 121 ? 17.970 47.249 101.380 1.00 62.54 119 LEU B CA 1
ATOM 2062 C C . LEU B 2 121 ? 18.090 47.813 99.995 1.00 60.69 119 LEU B C 1
ATOM 2063 O O . LEU B 2 121 ? 17.173 47.693 99.188 1.00 64.12 119 LEU B O 1
ATOM 2068 N N . SER B 2 122 ? 19.192 48.470 99.706 1.00 56.56 120 SER B N 1
ATOM 2069 C CA . SER B 2 122 ? 19.338 49.014 98.357 1.00 60.69 120 SER B CA 1
ATOM 2070 C C . SER B 2 122 ? 20.448 48.269 97.608 1.00 55.64 120 SER B C 1
ATOM 2071 O O . SER B 2 122 ? 21.496 47.917 98.166 1.00 59.61 120 SER B O 1
ATOM 2074 N N . ALA B 2 123 ? 20.171 47.968 96.352 1.00 53.19 121 ALA B N 1
ATOM 2075 C CA . ALA B 2 123 ? 21.063 47.192 95.519 1.00 46.79 121 ALA B CA 1
ATOM 2076 C C . ALA B 2 123 ? 21.336 48.084 94.351 1.00 56.30 121 ALA B C 1
ATOM 2077 O O . ALA B 2 123 ? 20.419 48.391 93.594 1.00 56.25 121 ALA B O 1
ATOM 2079 N N . ASN B 2 124 ? 22.590 48.486 94.187 1.00 51.67 122 ASN B N 1
ATOM 2080 C CA . ASN B 2 124 ? 22.910 49.546 93.263 1.00 51.18 122 ASN B CA 1
ATOM 2081 C C . ASN B 2 124 ? 23.854 49.041 92.151 1.00 49.72 122 ASN B C 1
ATOM 2082 O O . ASN B 2 124 ? 24.933 48.471 92.428 1.00 44.80 122 ASN B O 1
ATOM 2087 N N . ALA B 2 125 ? 23.479 49.219 90.893 1.00 48.77 123 ALA B N 1
ATOM 2088 C CA . ALA B 2 125 ? 24.374 48.678 89.826 1.00 49.37 123 ALA B CA 1
ATOM 2089 C C . ALA B 2 125 ? 25.617 49.518 89.639 1.00 48.25 123 ALA B C 1
ATOM 2090 O O . ALA B 2 125 ? 25.534 50.748 89.590 1.00 52.60 123 ALA B O 1
ATOM 2092 N N . THR B 2 126 ? 26.764 48.857 89.489 1.00 45.56 124 THR B N 1
ATOM 2093 C CA . THR B 2 126 ? 27.959 49.566 89.011 1.00 45.72 124 THR B CA 1
ATOM 2094 C C . THR B 2 126 ? 28.649 48.767 87.925 1.00 47.46 124 THR B C 1
ATOM 2095 O O . THR B 2 126 ? 28.499 47.549 87.855 1.00 48.53 124 THR B O 1
ATOM 2099 N N . TYR B 2 127 ? 29.460 49.441 87.115 1.00 41.72 125 TYR B N 1
ATOM 2100 C CA . TYR B 2 127 ? 30.069 48.811 85.950 1.00 43.58 125 TYR B CA 1
ATOM 2101 C C . TYR B 2 127 ? 31.533 49.291 85.830 1.00 47.62 125 TYR B C 1
A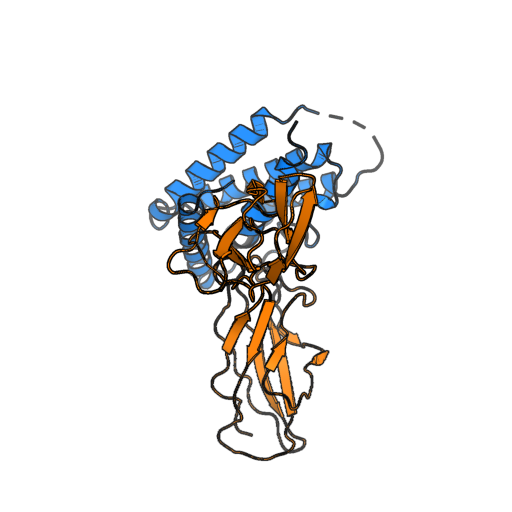TOM 2102 O O . TYR B 2 127 ? 31.831 50.450 86.078 1.00 44.40 125 TYR B O 1
ATOM 2111 N N . GLN B 2 128 ? 32.430 48.432 85.371 1.00 49.76 126 GLN B N 1
ATOM 2112 C CA . GLN B 2 128 ? 33.716 48.895 84.868 1.00 52.99 126 GLN B CA 1
ATOM 2113 C C . GLN B 2 128 ? 33.648 48.992 83.332 1.00 45.49 126 GLN B C 1
ATOM 2114 O O . GLN B 2 128 ? 33.660 47.986 82.636 1.00 43.38 126 GLN B O 1
ATOM 2120 N N . LEU B 2 129 ? 33.551 50.193 82.802 1.00 46.16 127 LEU B N 1
ATOM 2121 C CA . LEU B 2 129 ? 33.306 50.366 81.370 1.00 48.04 127 LEU B CA 1
ATOM 2122 C C . LEU B 2 129 ? 34.609 50.768 80.638 1.00 51.36 127 LEU B C 1
ATOM 2123 O O . LEU B 2 129 ? 35.384 51.550 81.170 1.00 51.58 127 LEU B O 1
ATOM 2128 N N . PRO B 2 130 ? 34.841 50.238 79.425 1.00 48.56 128 PRO B N 1
ATOM 2129 C CA . PRO B 2 130 ? 35.980 50.752 78.659 1.00 44.43 128 PRO B CA 1
ATOM 2130 C C . PRO B 2 130 ? 35.869 52.262 78.579 1.00 47.69 128 PRO B C 1
ATOM 2131 O O . PRO B 2 130 ? 34.760 52.807 78.481 1.00 43.84 128 PRO B O 1
ATOM 2135 N N . PRO B 2 131 ? 37.006 52.956 78.687 1.00 45.91 129 PRO B N 1
ATOM 2136 C CA . PRO B 2 131 ? 37.054 54.415 78.790 1.00 44.93 129 PRO B CA 1
ATOM 2137 C C . PRO B 2 131 ? 36.558 55.088 77.551 1.00 42.92 129 PRO B C 1
ATOM 2138 O O . PRO B 2 131 ? 36.049 56.205 77.683 1.00 44.95 129 PRO B O 1
ATOM 2142 N N . CYS B 2 132 ? 36.776 54.478 76.369 1.00 38.28 130 CYS B N 1
ATOM 2143 C CA . CYS B 2 132 ? 36.285 55.079 75.104 1.00 37.36 130 CYS B CA 1
ATOM 2144 C C . CYS B 2 132 ? 34.832 54.784 74.782 1.00 42.56 130 CYS B C 1
ATOM 2145 O O . CYS B 2 132 ? 34.360 55.179 73.720 1.00 36.34 130 CYS B O 1
ATOM 2148 N N . MET B 2 133 ? 34.127 54.046 75.639 1.00 41.06 131 MET B N 1
ATOM 2149 C CA . MET B 2 133 ? 32.800 53.552 75.255 1.00 40.70 131 MET B CA 1
ATOM 2150 C C . MET B 2 133 ? 31.874 54.684 74.909 1.00 36.54 131 MET B C 1
ATOM 2151 O O . MET B 2 133 ? 31.802 55.646 75.639 1.00 35.94 131 MET B O 1
ATOM 2156 N N . PRO B 2 134 ? 31.025 54.556 73.889 1.00 38.70 132 PRO B N 1
ATOM 2157 C CA . PRO B 2 134 ? 30.012 55.601 73.616 1.00 29.68 132 PRO B CA 1
ATOM 2158 C C . PRO B 2 134 ? 29.002 55.696 74.780 1.00 35.36 132 PRO B C 1
ATOM 2159 O O . PRO B 2 134 ? 28.817 54.662 75.421 1.00 33.90 132 PRO B O 1
ATOM 2163 N N . PRO B 2 135 ? 28.332 56.801 75.050 1.00 36.59 133 PRO B N 1
ATOM 2164 C CA . PRO B 2 135 ? 27.548 56.794 76.286 1.00 35.84 133 PRO B CA 1
ATOM 2165 C C . PRO B 2 135 ? 26.252 56.025 76.099 1.00 44.98 133 PRO B C 1
ATOM 2166 O O . PRO B 2 135 ? 25.228 56.613 75.751 1.00 50.52 133 PRO B O 1
ATOM 2170 N N . LEU B 2 136 ? 26.302 54.709 76.327 1.00 43.81 134 LEU B N 1
ATOM 2171 C CA . LEU B 2 136 ? 25.105 53.898 76.146 1.00 41.04 134 LEU B CA 1
ATOM 2172 C C . LEU B 2 136 ? 24.096 54.118 77.291 1.00 52.17 134 LEU B C 1
ATOM 2173 O O . LEU B 2 136 ? 24.480 54.408 78.442 1.00 52.05 134 LEU B O 1
ATOM 2178 N N . ASP B 2 137 ? 22.819 53.929 76.992 1.00 45.94 135 ASP B N 1
ATOM 2179 C CA . ASP B 2 137 ? 21.766 53.995 78.033 1.00 50.24 135 ASP B CA 1
ATOM 2180 C C . ASP B 2 137 ? 21.622 52.617 78.692 1.00 45.63 135 ASP B C 1
ATOM 2181 O O . ASP B 2 137 ? 21.001 51.721 78.115 1.00 45.93 135 ASP B O 1
ATOM 2186 N N . LEU B 2 138 ? 22.282 52.381 79.808 1.00 41.68 136 LEU B N 1
ATOM 2187 C CA . LEU B 2 138 ? 22.236 51.042 80.394 1.00 44.77 136 LEU B CA 1
ATOM 2188 C C . LEU B 2 138 ? 21.129 51.038 81.402 1.00 47.22 136 LEU B C 1
ATOM 2189 O O . LEU B 2 138 ? 20.982 51.991 82.166 1.00 42.56 136 LEU B O 1
ATOM 2194 N N . LYS B 2 139 ? 20.335 49.986 81.399 1.00 47.85 137 LYS B N 1
ATOM 2195 C CA . LYS B 2 139 ? 19.417 49.755 82.513 1.00 47.27 137 LYS B CA 1
ATOM 2196 C C . LYS B 2 139 ? 19.687 48.390 83.093 1.00 46.80 137 LYS B C 1
ATOM 2197 O O . LYS B 2 139 ? 20.408 47.595 82.469 1.00 41.38 137 LYS B O 1
ATOM 2203 N N . TYR B 2 140 ? 19.137 48.118 84.284 1.00 44.56 138 TYR B N 1
ATOM 2204 C CA . TYR B 2 140 ? 19.285 46.803 84.884 1.00 43.18 138 TYR B CA 1
ATOM 2205 C C . TYR B 2 140 ? 18.070 46.323 85.655 1.00 51.89 138 TYR B C 1
ATOM 2206 O O . TYR B 2 140 ? 17.233 47.121 86.138 1.00 53.59 138 TYR B O 1
ATOM 2215 N N . GLU B 2 141 ? 17.965 44.998 85.730 1.00 44.66 139 GLU B N 1
ATOM 2216 C CA . GLU B 2 141 ? 16.768 44.347 86.332 1.00 50.17 139 GLU B CA 1
ATOM 2217 C C . GLU B 2 141 ? 17.235 43.453 87.481 1.00 51.42 139 GLU B C 1
ATOM 2218 O O . GLU B 2 141 ? 17.965 42.479 87.262 1.00 51.48 139 GLU B O 1
ATOM 2224 N N . VAL B 2 142 ? 16.871 43.806 88.707 1.00 52.39 140 VAL B N 1
ATOM 2225 C CA . VAL B 2 142 ? 17.264 43.022 89.868 1.00 51.48 140 VAL B CA 1
ATOM 2226 C C . VAL B 2 142 ? 16.297 41.877 90.188 1.00 60.53 140 VAL B C 1
ATOM 2227 O O . VAL B 2 142 ? 15.079 42.071 90.223 1.00 63.60 140 VAL B O 1
ATOM 2231 N N . ALA B 2 143 ? 16.859 40.690 90.437 1.00 56.11 141 ALA B N 1
ATOM 2232 C CA . ALA B 2 143 ? 16.107 39.509 90.897 1.00 50.84 141 ALA B CA 1
ATOM 2233 C C . ALA B 2 143 ? 16.455 39.253 92.338 1.00 53.43 141 ALA B C 1
ATOM 2234 O O . ALA B 2 143 ? 17.641 39.351 92.717 1.00 51.90 141 ALA B O 1
ATOM 2236 N N . PHE B 2 144 ? 15.466 38.879 93.142 1.00 52.72 142 PHE B N 1
ATOM 2237 C CA . PHE B 2 144 ? 15.682 38.741 94.595 1.00 52.96 142 PHE B CA 1
ATOM 2238 C C . PHE B 2 144 ? 14.891 37.534 95.110 1.00 55.81 142 PHE B C 1
ATOM 2239 O O . PHE B 2 144 ? 13.729 37.364 94.758 1.00 60.10 142 PHE B O 1
ATOM 2247 N N . TRP B 2 145 ? 15.474 36.691 95.941 1.00 47.45 143 TRP B N 1
ATOM 2248 C CA . TRP B 2 145 ? 14.762 35.479 96.327 1.00 54.20 143 TRP B CA 1
ATOM 2249 C C . TRP B 2 145 ? 15.388 34.848 97.564 1.00 61.79 143 TRP B C 1
ATOM 2250 O O . TRP B 2 145 ? 16.554 35.142 97.919 1.00 54.00 143 TRP B O 1
ATOM 2261 N N . LYS B 2 146 ? 14.622 33.962 98.201 1.00 54.27 144 LYS B N 1
ATOM 2262 C CA . LYS B 2 146 ? 15.125 33.088 99.266 1.00 52.33 144 LYS B CA 1
ATOM 2263 C C . LYS B 2 146 ? 15.931 31.926 98.693 1.00 48.43 144 LYS B C 1
ATOM 2264 O O . LYS B 2 146 ? 15.491 31.261 97.762 1.00 58.66 144 LYS B O 1
ATOM 2270 N N . GLU B 2 147 ? 17.138 31.690 99.221 1.00 41.63 145 GLU B N 1
ATOM 2271 C CA . GLU B 2 147 ? 17.929 30.609 98.689 1.00 52.80 145 GLU B CA 1
ATOM 2272 C C . GLU B 2 147 ? 17.098 29.317 98.610 1.00 70.16 145 GLU B C 1
ATOM 2273 O O . GLU B 2 147 ? 16.492 28.883 99.589 1.00 65.48 145 GLU B O 1
ATOM 2279 N N . GLY B 2 148 ? 17.058 28.730 97.416 1.00 76.80 146 GLY B N 1
ATOM 2280 C CA . GLY B 2 148 ? 16.349 27.480 97.195 1.00 74.78 146 GLY B CA 1
ATOM 2281 C C . GLY B 2 148 ? 14.868 27.612 96.899 1.00 74.88 146 GLY B C 1
ATOM 2282 O O . GLY B 2 148 ? 14.213 26.605 96.710 1.00 86.68 146 GLY B O 1
ATOM 2283 N N . ALA B 2 149 ? 14.340 28.832 96.833 1.00 70.84 147 ALA B N 1
ATOM 2284 C CA . ALA B 2 149 ? 12.897 29.035 96.679 1.00 80.47 147 ALA B CA 1
ATOM 2285 C C . ALA B 2 149 ? 12.423 28.848 95.235 1.00 90.27 147 ALA B C 1
ATOM 2286 O O . ALA B 2 149 ? 13.190 28.993 94.290 1.00 80.06 147 ALA B O 1
ATOM 2288 N N . GLY B 2 150 ? 11.143 28.529 95.091 1.00 96.35 148 GLY B N 1
ATOM 2289 C CA . GLY B 2 150 ? 10.561 28.286 93.792 1.00 107.49 148 GLY B CA 1
ATOM 2290 C C . GLY B 2 150 ? 10.580 29.551 92.966 1.00 112.91 148 GLY B C 1
ATOM 2291 O O . GLY B 2 150 ? 11.325 29.663 91.995 1.00 108.96 148 GLY B O 1
ATOM 2292 N N . ASN B 2 151 ? 9.766 30.522 93.352 1.00 123.91 149 ASN B N 1
ATOM 2293 C CA . ASN B 2 151 ? 9.720 31.766 92.606 1.00 121.41 149 ASN B CA 1
ATOM 2294 C C . ASN B 2 151 ? 10.729 32.825 93.128 1.00 103.27 149 ASN B C 1
ATOM 2295 O O . ASN B 2 151 ? 11.196 32.782 94.268 1.00 99.20 149 ASN B O 1
ATOM 2300 N N . LYS B 2 152 ? 11.075 33.751 92.248 1.00 90.67 150 LYS B N 1
ATOM 2301 C CA . LYS B 2 152 ? 11.933 34.886 92.545 1.00 83.04 150 LYS B CA 1
ATOM 2302 C C . LYS B 2 152 ? 11.108 36.145 92.381 1.00 85.14 150 LYS B C 1
ATOM 2303 O O . LYS B 2 152 ? 10.125 36.145 91.654 1.00 90.11 150 LYS B O 1
ATOM 2309 N N . THR B 2 153 ? 11.510 37.234 93.012 1.00 75.23 151 THR B N 1
ATOM 2310 C CA . THR B 2 153 ? 10.925 38.518 92.673 1.00 74.33 151 THR B CA 1
ATOM 2311 C C . THR B 2 153 ? 11.812 39.361 91.730 1.00 67.97 151 THR B C 1
ATOM 2312 O O . THR B 2 153 ? 13.034 39.416 91.913 1.00 66.59 151 THR B O 1
ATOM 2316 N N . LEU B 2 154 ? 11.199 40.015 90.747 1.00 69.48 152 LEU B N 1
ATOM 2317 C CA . LEU B 2 154 ? 11.922 40.854 89.785 1.00 71.30 152 LEU B CA 1
ATOM 2318 C C . LEU B 2 154 ? 11.530 42.304 89.996 1.00 69.65 152 LEU B C 1
ATOM 2319 O O . LEU B 2 154 ? 10.373 42.624 89.959 1.00 78.33 152 LEU B O 1
ATOM 2324 N N . PHE B 2 155 ? 12.479 43.184 90.252 1.00 57.79 153 PHE B N 1
ATOM 2325 C CA . PHE B 2 155 ? 12.116 44.574 90.467 1.00 62.07 153 PHE B CA 1
ATOM 2326 C C . PHE B 2 155 ? 12.100 45.388 89.182 1.00 61.76 153 PHE B C 1
ATOM 2327 O O . PHE B 2 155 ? 12.619 44.937 88.172 1.00 63.15 153 PHE B O 1
ATOM 2335 N N . PRO B 2 156 ? 11.428 46.558 89.198 1.00 68.53 154 PRO B N 1
ATOM 2336 C CA . PRO B 2 156 ? 11.254 47.265 87.918 1.00 65.35 154 PRO B CA 1
ATOM 2337 C C . PRO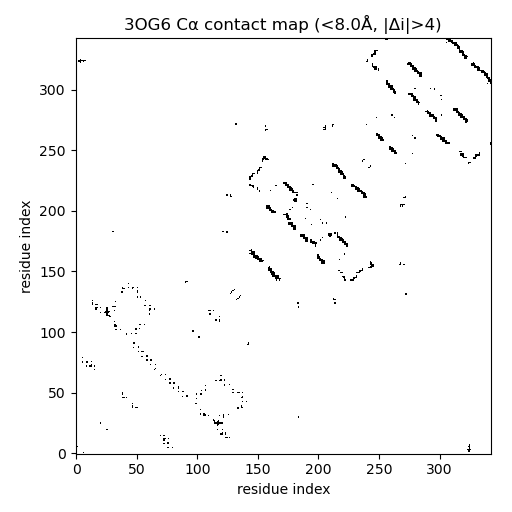 B 2 156 ? 12.601 47.572 87.285 1.00 61.44 154 PRO B C 1
ATOM 2338 O O . PRO B 2 156 ? 13.579 47.789 88.024 1.00 55.33 154 PRO B O 1
ATOM 2342 N N . VAL B 2 157 ? 12.671 47.536 85.960 1.00 70.56 155 VAL B N 1
ATOM 2343 C CA . VAL B 2 157 ? 13.921 47.831 85.248 1.00 64.05 155 VAL B CA 1
ATOM 2344 C C . VAL B 2 157 ? 14.344 49.241 85.648 1.00 59.60 155 VAL B C 1
ATOM 2345 O O . VAL B 2 157 ? 13.527 50.120 85.681 1.00 60.38 155 VAL B O 1
ATOM 2349 N N . THR B 2 158 ? 15.610 49.443 85.981 1.00 55.67 156 THR B N 1
ATOM 2350 C 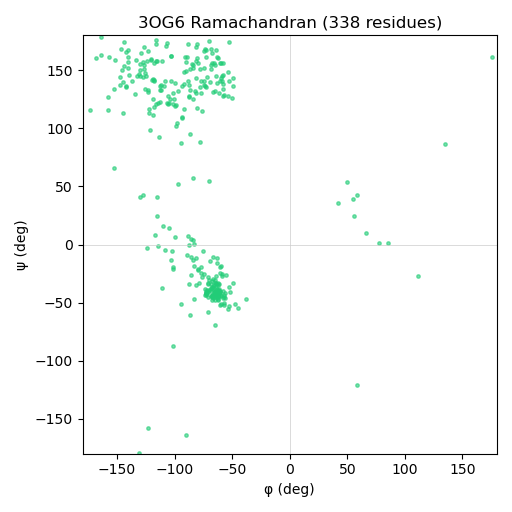CA . THR B 2 158 ? 16.057 50.693 86.579 1.00 55.04 156 THR B CA 1
ATOM 2351 C C . THR B 2 158 ? 17.292 51.210 85.834 1.00 56.80 156 THR B C 1
ATOM 2352 O O . THR B 2 158 ? 18.107 50.415 85.368 1.00 54.67 156 THR B O 1
ATOM 2356 N N . PRO B 2 159 ? 17.449 52.539 85.728 1.00 58.73 157 PRO B N 1
ATOM 2357 C CA . PRO B 2 159 ? 18.574 53.105 84.968 1.00 54.87 157 PRO B CA 1
ATOM 2358 C C . PRO B 2 159 ? 19.845 52.954 85.756 1.00 61.28 157 PRO B C 1
ATOM 2359 O O . PRO B 2 159 ? 19.786 53.121 86.993 1.00 56.39 157 PRO B O 1
ATOM 2363 N N . HIS B 2 160 ? 20.949 52.638 85.079 1.00 52.43 158 HIS B N 1
ATOM 2364 C CA . HIS B 2 160 ? 22.276 52.767 85.698 1.00 52.70 158 HIS B CA 1
ATOM 2365 C C . HIS B 2 160 ? 22.312 54.152 86.314 1.00 58.96 158 HIS B C 1
ATOM 2366 O O . HIS B 2 160 ? 21.874 55.113 85.683 1.00 64.97 158 HIS B O 1
ATOM 2373 N N . GLY B 2 161 ? 22.820 54.291 87.525 1.00 52.42 159 GLY B N 1
ATOM 2374 C CA . GLY B 2 161 ? 22.785 55.595 88.171 1.00 48.55 159 GLY B CA 1
ATOM 2375 C C . GLY B 2 161 ? 21.835 55.581 89.340 1.00 60.66 159 GLY B C 1
ATOM 2376 O O . GLY B 2 161 ? 22.007 56.338 90.276 1.00 65.25 159 GLY B O 1
ATOM 2377 N N . GLN B 2 162 ? 20.825 54.721 89.294 1.00 63.20 160 GLN B N 1
ATOM 2378 C CA . GLN B 2 162 ? 19.841 54.641 90.381 1.00 65.71 160 GLN B CA 1
ATOM 2379 C C . GLN B 2 162 ? 19.879 53.276 91.018 1.00 61.49 160 GLN B C 1
ATOM 2380 O O . GLN B 2 162 ? 19.963 52.290 90.297 1.00 60.75 160 GLN B O 1
ATOM 2386 N N . PRO B 2 163 ? 19.745 53.205 92.357 1.00 60.78 161 PRO B N 1
ATOM 2387 C CA . PRO B 2 163 ? 19.680 51.940 93.092 1.00 58.48 161 PRO B CA 1
ATOM 2388 C C . PRO B 2 163 ? 18.277 51.366 93.046 1.00 64.12 161 PRO B C 1
ATOM 2389 O O . PRO B 2 163 ? 17.297 52.090 92.827 1.00 66.20 161 PRO B O 1
ATOM 2393 N N . VAL B 2 164 ? 18.172 50.068 93.255 1.00 54.62 162 VAL B N 1
ATOM 2394 C CA . VAL B 2 164 ? 16.871 49.439 93.418 1.00 59.61 162 VAL B CA 1
ATOM 2395 C C . VAL B 2 164 ? 16.614 49.318 94.919 1.00 67.53 162 VAL B C 1
ATOM 2396 O O . VAL B 2 164 ? 17.499 48.883 95.678 1.00 65.01 162 VAL B O 1
ATOM 2400 N N . GLN B 2 165 ? 15.424 49.717 95.368 1.00 67.48 163 GLN B N 1
ATOM 2401 C CA . GLN B 2 165 ? 15.118 49.736 96.817 1.00 70.87 163 GLN B CA 1
ATOM 2402 C C . GLN B 2 165 ? 14.198 48.599 97.211 1.00 69.30 163 GLN B C 1
ATOM 2403 O O . GLN B 2 165 ? 13.141 48.417 96.641 1.00 71.71 163 GLN B O 1
ATOM 2409 N N . ILE B 2 166 ? 14.598 47.845 98.214 1.00 68.97 164 ILE B N 1
ATOM 2410 C CA . ILE B 2 166 ? 13.841 46.676 98.615 1.00 74.23 164 ILE B CA 1
ATOM 2411 C C . ILE B 2 166 ? 13.463 46.799 100.092 1.00 79.57 164 ILE B C 1
ATOM 2412 O O . ILE B 2 166 ? 14.325 47.107 100.919 1.00 73.56 164 ILE B O 1
ATOM 2417 N N . THR B 2 167 ? 12.190 46.565 100.433 1.00 77.31 165 THR B N 1
ATOM 2418 C CA . THR B 2 167 ? 11.774 46.568 101.856 1.00 75.22 165 THR B CA 1
ATOM 2419 C C . THR B 2 167 ? 11.956 45.172 102.469 1.00 72.10 165 THR B C 1
ATOM 2420 O O . THR B 2 167 ? 11.515 44.158 101.905 1.00 69.63 165 THR B O 1
ATOM 2424 N N . LEU B 2 168 ? 12.649 45.113 103.602 1.00 79.31 166 LEU B N 1
ATOM 2425 C CA . LEU B 2 168 ? 12.917 43.859 104.267 1.00 91.41 166 LEU B CA 1
ATOM 2426 C C . LEU B 2 168 ? 11.829 43.542 105.297 1.00 109.58 166 LEU B C 1
ATOM 2427 O O . LEU B 2 168 ? 11.254 44.458 105.894 1.00 117.70 166 LEU B O 1
ATOM 2432 N N . GLN B 2 169 ? 11.556 42.250 105.501 1.00 105.98 167 GLN B N 1
ATOM 2433 C CA . GLN B 2 169 ? 10.660 41.789 106.573 1.00 107.72 167 GLN B CA 1
ATOM 2434 C C . GLN B 2 169 ? 11.484 41.448 107.791 1.00 109.74 167 GLN B C 1
ATOM 2435 O O . GLN B 2 169 ? 12.204 40.454 107.782 1.00 104.50 167 GLN B O 1
ATOM 2441 N N . PRO B 2 170 ? 11.374 42.266 108.849 1.00 132.36 168 PRO B N 1
ATOM 2442 C CA . PRO B 2 170 ? 12.190 42.066 110.051 1.00 133.15 168 PRO B CA 1
ATOM 2443 C C . PRO B 2 170 ? 12.402 40.590 110.419 1.00 131.03 168 PRO B C 1
ATOM 2444 O O . PRO B 2 170 ? 13.552 40.206 110.673 1.00 130.63 168 PRO B O 1
ATOM 2448 N N . ALA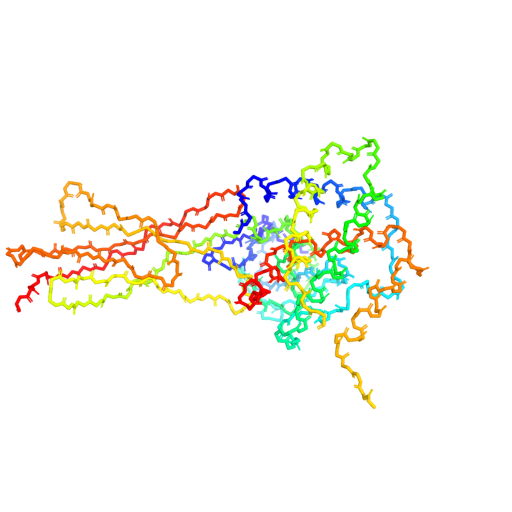 B 2 171 ? 11.334 39.785 110.409 1.00 115.23 169 ALA B N 1
ATOM 2449 C CA . ALA B 2 171 ? 11.379 38.419 110.969 1.00 108.03 169 ALA B CA 1
ATOM 2450 C C . ALA B 2 171 ? 11.834 37.315 109.983 1.00 98.80 169 ALA B C 1
ATOM 2451 O O . ALA B 2 171 ? 11.794 36.126 110.311 1.00 92.61 169 ALA B O 1
ATOM 2453 N N . ALA B 2 172 ? 12.274 37.696 108.793 1.00 107.14 170 ALA B N 1
ATOM 2454 C CA . ALA B 2 172 ? 12.549 36.705 107.765 1.00 107.56 170 ALA B CA 1
ATOM 2455 C C . ALA B 2 172 ? 14.025 36.351 107.712 1.00 102.97 170 ALA B C 1
ATOM 2456 O O . ALA B 2 172 ? 14.594 36.399 106.629 1.00 105.45 170 ALA B O 1
ATOM 2458 N N . SER B 2 173 ? 14.643 35.988 108.849 1.00 78.25 171 SER B N 1
ATOM 2459 C CA . SER B 2 173 ? 16.116 35.886 108.895 1.00 74.48 171 SER B CA 1
ATOM 2460 C C . SER B 2 173 ? 16.709 34.703 108.104 1.00 62.31 171 SER B C 1
ATOM 2461 O O . SER B 2 173 ? 17.478 33.926 108.628 1.00 74.58 171 SER B O 1
ATOM 2464 N N . GLU B 2 174 ? 16.370 34.625 106.827 1.00 60.95 172 GLU B N 1
ATOM 2465 C CA . GLU B 2 174 ? 16.676 33.503 105.968 1.00 68.68 172 GLU B CA 1
ATOM 2466 C C . GLU B 2 174 ? 17.839 33.927 105.081 1.00 61.97 172 GLU B C 1
ATOM 2467 O O . GLU B 2 174 ? 18.070 35.114 104.896 1.00 47.86 172 GLU B O 1
ATOM 2473 N N . HIS B 2 175 ? 18.525 32.976 104.472 1.00 59.06 173 HIS B N 1
ATOM 2474 C CA . HIS B 2 175 ? 19.571 33.330 103.546 1.00 51.49 173 HIS B CA 1
ATOM 2475 C C . HIS B 2 175 ? 18.880 33.784 102.251 1.00 48.36 173 HIS B C 1
ATOM 2476 O O . HIS B 2 175 ? 18.175 33.005 101.628 1.00 49.44 173 HIS B O 1
ATOM 2483 N N . HIS B 2 176 ? 19.031 35.048 101.887 1.00 43.23 174 HIS B N 1
ATOM 2484 C CA . HIS B 2 176 ? 18.499 35.565 100.578 1.00 43.06 174 HIS B CA 1
ATOM 2485 C C . HIS B 2 176 ? 19.574 35.823 99.548 1.00 50.85 174 HIS B C 1
ATOM 2486 O O . HIS B 2 176 ? 20.770 35.802 99.860 1.00 48.90 174 HIS B O 1
ATOM 2493 N N . CYS B 2 177 ? 19.144 36.142 98.329 1.00 53.73 175 CYS B N 1
ATOM 2494 C CA . CYS B 2 177 ? 20.037 36.154 97.192 1.00 54.35 175 CYS B CA 1
ATOM 2495 C C . CYS B 2 177 ? 19.606 37.206 96.238 1.00 56.07 175 CYS B C 1
ATOM 2496 O O . CYS B 2 177 ? 18.406 37.334 96.003 1.00 48.37 175 CYS B O 1
ATOM 2499 N N . LEU B 2 178 ? 20.569 37.963 95.696 1.00 52.31 176 LEU B N 1
ATOM 2500 C CA . LEU B 2 178 ? 20.295 38.940 94.619 1.00 50.40 176 LEU B CA 1
ATOM 2501 C C . LEU B 2 178 ? 21.202 38.691 93.453 1.00 46.37 176 LEU B C 1
ATOM 2502 O O . LEU B 2 178 ? 22.378 38.273 93.607 1.00 38.81 176 LEU B O 1
ATOM 2507 N N . SER B 2 179 ? 20.677 39.044 92.300 1.00 56.39 177 SER B N 1
ATOM 2508 C CA . SER B 2 179 ? 21.369 38.934 91.036 1.00 48.83 177 SER B CA 1
ATOM 2509 C C . SER B 2 179 ? 20.758 40.053 90.164 1.00 56.08 177 SER B C 1
ATOM 2510 O O . SER B 2 179 ? 19.599 40.492 90.414 1.00 50.12 177 SER B O 1
ATOM 2513 N N . ALA B 2 180 ? 21.486 40.473 89.120 1.00 45.16 178 ALA B N 1
ATOM 2514 C CA . ALA B 2 180 ? 20.953 41.448 88.141 1.00 44.35 178 ALA B CA 1
ATOM 2515 C C . ALA B 2 180 ? 21.474 41.178 86.732 1.00 41.65 178 ALA B C 1
ATOM 2516 O O . ALA B 2 180 ? 22.595 40.683 86.559 1.00 41.32 178 ALA B O 1
ATOM 2518 N N . ARG B 2 181 ? 20.678 41.526 85.729 1.00 46.26 179 ARG B N 1
ATOM 2519 C CA . ARG B 2 181 ? 21.211 41.643 84.372 1.00 43.02 179 ARG B CA 1
ATOM 2520 C C . ARG B 2 181 ? 21.033 43.041 83.817 1.00 44.08 179 ARG B C 1
ATOM 2521 O O . ARG B 2 181 ? 20.141 43.820 84.232 1.00 45.17 179 ARG B O 1
ATOM 2529 N N . THR B 2 182 ? 21.854 43.325 82.815 1.00 47.63 180 THR B N 1
ATOM 2530 C CA . THR B 2 182 ? 21.836 44.596 82.098 1.00 34.84 180 THR B CA 1
ATOM 2531 C C . THR B 2 182 ? 20.911 44.487 80.902 1.00 42.01 180 THR B C 1
ATOM 2532 O O . THR B 2 182 ? 20.904 43.470 80.197 1.00 49.05 180 THR B O 1
ATOM 2536 N N . ILE B 2 183 ? 20.116 45.525 80.672 1.00 46.29 181 ILE B N 1
ATOM 2537 C CA . ILE B 2 183 ? 19.355 45.635 79.427 1.00 49.21 181 ILE B CA 1
ATOM 2538 C C . ILE B 2 183 ? 19.900 46.845 78.681 1.00 47.42 181 ILE B C 1
ATOM 2539 O O . ILE B 2 183 ? 19.940 47.978 79.207 1.00 45.04 181 ILE B O 1
ATOM 2544 N N . TYR B 2 184 ? 20.375 46.604 77.478 1.00 41.46 182 TYR B N 1
ATOM 2545 C CA . TYR B 2 184 ? 20.883 47.719 76.657 1.00 34.83 182 TYR B CA 1
ATOM 2546 C C . TYR B 2 184 ? 20.021 47.795 75.428 1.00 41.49 182 TYR B C 1
ATOM 2547 O O . TYR B 2 184 ? 19.997 46.822 74.665 1.00 46.10 182 TYR B O 1
ATOM 2556 N N . THR B 2 185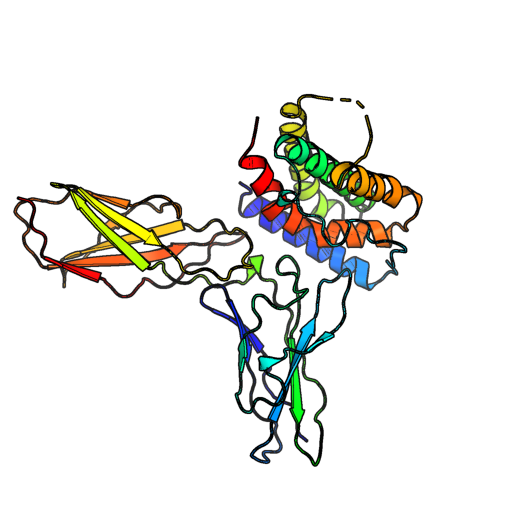 ? 19.317 48.915 75.229 1.00 38.93 183 THR B N 1
ATOM 2557 C CA . THR B 2 185 ? 18.428 49.046 74.085 1.00 45.91 183 THR B CA 1
ATOM 2558 C C . THR B 2 185 ? 18.842 50.202 73.166 1.00 46.84 183 THR B C 1
ATOM 2559 O O . THR B 2 185 ? 18.764 51.393 73.534 1.00 47.80 183 THR B O 1
ATOM 2563 N N . PHE B 2 186 ? 19.302 49.853 71.973 1.00 44.85 184 PHE B N 1
ATOM 2564 C CA . PHE B 2 186 ? 19.548 50.890 70.978 1.00 36.76 184 PHE B CA 1
ATOM 2565 C C . PHE B 2 186 ? 18.366 50.823 70.043 1.00 42.19 184 PHE B C 1
ATOM 2566 O O . PHE B 2 186 ? 17.349 51.457 70.310 1.00 51.57 184 PHE B O 1
ATOM 2574 N N . SER B 2 187 ? 18.423 49.986 69.015 1.00 37.34 185 SER B N 1
ATOM 2575 C CA . SER B 2 187 ? 17.220 49.753 68.190 1.00 47.02 185 SER B CA 1
ATOM 2576 C C . SER B 2 187 ? 16.567 48.449 68.576 1.00 54.51 185 SER B C 1
ATOM 2577 O O . SER B 2 187 ? 15.367 48.264 68.323 1.00 58.51 185 SER B O 1
ATOM 2580 N N . VAL B 2 188 ? 17.327 47.551 69.210 1.00 43.69 186 VAL B N 1
ATOM 2581 C CA . VAL B 2 188 ? 16.715 46.339 69.762 1.00 54.21 186 VAL B CA 1
ATOM 2582 C C . VAL B 2 188 ? 17.349 45.943 71.105 1.00 52.33 186 VAL B C 1
ATOM 2583 O O . VAL B 2 188 ? 18.575 45.947 71.237 1.00 48.83 186 VAL B O 1
ATOM 2587 N N . PRO B 2 189 ? 16.517 45.575 72.081 1.00 43.83 187 PRO B N 1
ATOM 2588 C CA . PRO B 2 189 ? 16.968 45.197 73.433 1.00 41.78 187 PRO B CA 1
ATOM 2589 C C . PRO B 2 189 ? 17.953 44.060 73.373 1.00 52.74 187 PRO B C 1
ATOM 2590 O O . PRO B 2 189 ? 17.730 43.064 72.659 1.00 58.81 187 PRO B O 1
ATOM 2594 N N . LYS B 2 190 ? 19.082 44.268 74.045 1.00 43.34 188 LYS B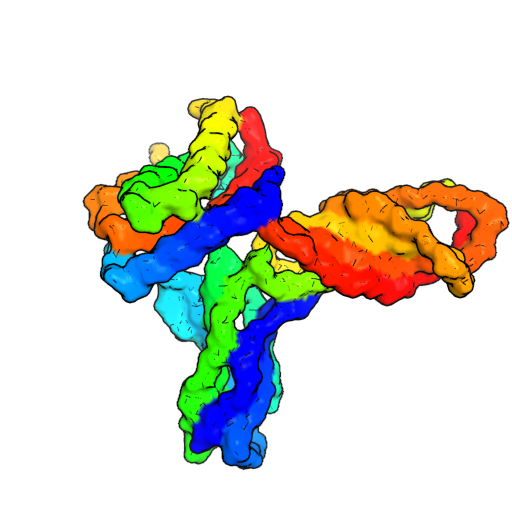 N 1
ATOM 2595 C CA . LYS B 2 190 ? 20.075 43.239 74.266 1.00 44.87 188 LYS B CA 1
ATOM 2596 C C . LYS B 2 190 ? 20.053 42.983 75.770 1.00 43.79 188 LYS B C 1
ATOM 2597 O O . LYS B 2 190 ? 20.065 43.947 76.549 1.00 45.11 188 LYS B O 1
ATOM 2603 N N . TYR B 2 191 ? 20.007 41.717 76.178 1.00 45.97 189 TYR B N 1
ATOM 2604 C CA . TYR B 2 191 ? 20.085 41.350 77.628 1.00 41.55 189 TYR B CA 1
ATOM 2605 C C . TYR B 2 191 ? 21.371 40.626 77.953 1.00 46.12 189 TYR B C 1
ATOM 2606 O O . TYR B 2 191 ? 21.762 39.701 77.261 1.00 59.04 189 TYR B O 1
ATOM 2615 N N . SER B 2 192 ? 22.043 41.032 79.018 1.00 38.38 190 SER B N 1
ATOM 2616 C CA . SER B 2 192 ? 23.171 40.261 79.484 1.00 47.24 190 SER B CA 1
ATOM 2617 C C . SER B 2 192 ? 22.583 39.130 80.300 1.00 49.63 190 SER B C 1
ATOM 2618 O O . SER B 2 192 ? 21.389 39.116 80.591 1.00 46.96 190 SER B O 1
ATOM 2621 N N . LYS B 2 193 ? 23.428 38.188 80.657 1.00 46.49 191 LYS B N 1
ATOM 2622 C CA . LYS B 2 193 ? 23.129 37.180 81.668 1.00 53.27 191 LYS B CA 1
ATOM 2623 C C . LYS B 2 193 ? 22.922 37.869 83.014 1.00 54.39 191 LYS B C 1
ATOM 2624 O O . LYS B 2 193 ? 23.422 38.987 83.257 1.00 40.38 191 LYS B O 1
ATOM 2630 N N . PHE B 2 194 ? 22.274 37.168 83.927 1.00 59.88 192 PHE B N 1
ATOM 2631 C CA . PHE B 2 194 ? 22.268 37.586 85.323 1.00 57.28 192 PHE B CA 1
ATOM 2632 C C . PHE B 2 194 ? 23.655 37.425 85.992 1.00 48.61 192 PHE B C 1
ATOM 2633 O O . PHE B 2 194 ? 24.402 36.476 85.738 1.00 51.21 192 PHE B O 1
ATOM 2641 N N . SER B 2 195 ? 24.033 38.397 86.815 1.00 38.25 193 SER B N 1
ATOM 2642 C CA . SER B 2 195 ? 25.318 38.305 87.492 1.00 37.41 193 SER B CA 1
ATOM 2643 C C . SER B 2 195 ? 25.291 37.087 88.437 1.00 45.02 193 SER B C 1
ATOM 2644 O O . SER B 2 195 ? 24.250 36.505 88.749 1.00 47.32 193 SER B O 1
ATOM 2647 N N . LYS B 2 196 ? 26.451 36.709 88.919 1.00 44.37 194 LYS B N 1
ATOM 2648 C CA . LYS B 2 196 ? 26.562 35.582 89.846 1.00 44.74 194 LYS B CA 1
ATOM 2649 C C . LYS B 2 196 ? 25.851 36.020 91.154 1.00 52.06 194 LYS B C 1
ATOM 2650 O O . LYS B 2 196 ? 26.095 37.123 91.645 1.00 51.32 194 LYS B O 1
ATOM 2656 N N . PRO B 2 197 ? 24.952 35.186 91.711 1.00 53.82 195 PRO B N 1
ATOM 2657 C CA . PRO B 2 197 ? 24.188 35.720 92.847 1.00 48.84 195 PRO B CA 1
ATOM 2658 C C . PRO B 2 197 ? 25.064 36.189 94.011 1.00 48.63 195 PRO B C 1
ATOM 2659 O O . PRO B 2 197 ? 26.051 35.530 94.311 1.00 53.98 195 PRO B O 1
ATOM 2663 N N . THR B 2 198 ? 24.753 37.328 94.628 1.00 48.87 196 THR B N 1
ATOM 2664 C CA . THR B 2 198 ? 25.397 37.703 95.922 1.00 55.37 196 THR B CA 1
ATOM 2665 C C . THR B 2 198 ? 24.408 37.392 97.059 1.00 51.45 196 THR B C 1
ATOM 2666 O O . THR B 2 198 ? 23.234 37.807 97.007 1.00 48.06 196 THR B O 1
ATOM 2670 N N . CYS B 2 199 ? 24.834 36.705 98.088 1.00 44.37 197 CYS B N 1
ATOM 2671 C CA . CYS B 2 199 ? 23.851 36.158 99.039 1.00 50.68 197 CYS B CA 1
ATOM 2672 C C . CYS B 2 199 ? 24.182 36.657 100.418 1.00 55.49 197 CYS B C 1
ATOM 2673 O O . CYS B 2 199 ? 25.335 36.979 100.672 1.00 45.61 197 CYS B O 1
ATOM 2676 N N . PHE B 2 200 ? 23.200 36.655 101.321 1.00 57.68 198 PHE B N 1
ATOM 2677 C CA . PHE B 2 200 ? 23.370 37.188 102.671 1.00 53.05 198 PHE B CA 1
ATOM 2678 C C . PHE B 2 200 ? 22.209 36.809 103.590 1.00 47.96 198 PHE B C 1
ATOM 2679 O O . PHE B 2 200 ? 21.082 36.502 103.158 1.00 42.90 198 PHE B O 1
ATOM 2687 N N . LEU B 2 201 ? 22.480 36.890 104.870 1.00 55.61 199 LEU B N 1
ATOM 2688 C CA . LEU B 2 201 ? 21.485 36.642 105.897 1.00 55.94 199 LEU B CA 1
ATOM 2689 C C . LEU B 2 201 ? 20.802 37.977 106.269 1.00 61.54 199 LEU B C 1
ATOM 2690 O O . LEU B 2 201 ? 21.439 38.932 106.735 1.00 68.50 199 LEU B O 1
ATOM 2695 N N . LEU B 2 202 ? 19.508 38.055 106.019 1.00 65.51 200 LEU B N 1
ATOM 2696 C CA . LEU B 2 202 ? 18.751 39.249 106.358 1.00 84.29 200 LEU B CA 1
ATOM 2697 C C . LEU B 2 202 ? 18.505 39.396 107.849 1.00 97.25 200 LEU B C 1
ATOM 2698 O O . LEU B 2 202 ? 18.150 38.444 108.532 1.00 101.78 200 LEU B O 1
ATOM 2703 N N . GLU B 2 203 ? 18.694 40.616 108.332 1.00 114.02 201 GLU B N 1
ATOM 2704 C CA . GLU B 2 203 ? 18.593 40.916 109.745 1.00 126.44 201 GLU B CA 1
ATOM 2705 C C . GLU B 2 203 ? 18.318 42.411 109.877 1.00 130.69 201 GLU B C 1
ATOM 2706 O O . GLU B 2 203 ? 19.153 43.230 109.493 1.00 131.24 201 GLU B O 1
ATOM 2712 N N . VAL B 2 204 ? 17.149 42.761 110.409 1.00 132.17 202 VAL B N 1
ATOM 2713 C CA . VAL B 2 204 ? 16.690 44.153 110.414 1.00 139.04 202 VAL B CA 1
ATOM 2714 C C . VAL B 2 204 ? 17.180 44.955 111.615 1.00 141.52 202 VAL B C 1
ATOM 2715 O O . VAL B 2 204 ? 17.861 45.969 111.461 1.00 140.17 202 VAL B O 1
ATOM 2719 N N . PRO B 2 205 ? 16.813 44.518 112.818 1.00 143.22 203 PRO B N 1
ATOM 2720 C CA . PRO B 2 205 ? 17.206 45.310 113.981 1.00 148.47 203 PRO B CA 1
ATOM 2721 C C . PRO B 2 205 ? 18.717 45.421 114.077 1.00 149.18 203 PRO B C 1
ATOM 2722 O O . PRO B 2 205 ? 19.358 44.400 114.318 1.00 149.48 203 PRO B O 1
#

Solvent-accessible surface area: 17994 Å² total; per-residue (Å²): 136,35,43,59,120,44,9,43,12,0,56,138,2,2,41,30,1,19,95,39,5,129,147,92,116,68,82,46,96,33,54,4,20,4,57,74,2,21,0,120,85,10,128,82,219,54,45,15,54,0,0,42,23,0,0,40,13,0,10,113,7,3,84,90,15,25,30,122,98,28,93,117,33,0,95,95,1,25,130,12,0,83,105,13,23,67,103,16,88,91,64,49,89,180,134,141,178,48,130,28,85,97,2,50,91,56,7,100,34,4,42,140,108,21,59,66,5,0,16,18,0,6,0,1,17,10,2,2,48,0,6,5,16,0,37,59,37,12,70,111,28,104,111,64,18,37,5,62,119,18,58,17,62,14,118,81,2,10,0,60,0,38,7,87,59,6,132,40,105,75,149,111,21,29,6,58,1,4,7,16,2,26,12,74,137,71,152,69,71,90,7,133,159,10,41,25,24,118,110,64,89,2,51,0,18,54,32,172,127,29,27,8,26,5,40,2,41,0,43,0,48,2,9,24,146,103,38,129,1,81,84,39,86,5,140,84,5,7,0,2,29,74,0,70,8,15,45,3,92,18,69,53,78,81,81,121,63,54,7,19,0,49,3,53,33,162,60,24,132,56,28,1,37,24,61,9,76,0,23,0,4,28,31,73,111,80,43,79,142,119,71,98,39,106,75,17,62,75,58,98,48,7,107,4,88,4,118,81,102,23,80,83,68,9,4,0,4,0,61,0,14,3,46,16,21,90,66,35,114,11,177,80,21,186,68,64,53,40,129,10,122,34,143

GO terms:
  GO:0005576 extracellular region (C, TAS)
  GO:0002829 negative regulation of type 2 immune response (P, IDA)
  GO:0005102 signaling receptor binding (F, IDA)
  GO:0005576 extracellular region (C, IDA)
  GO:0042531 positive regulation of tyrosine phosphorylation of STAT protein (P, IDA)
  GO:0043381 negative regulation of memory T cell differentiation (P, IDA)
  GO:0045345 positive regulation of MHC class I biosynthetic process (P, IDA)
  GO:0045581 negative regulation of T cell differentiation (P, IDA)
  GO:0045892 negative regulation of DNA-templated transcription (P, IDA)
  GO:0045893 positive regulation of DNA-templated transcription (P, IDA)
  GO:0032002 interleukin-28 receptor complex (C, IDA)
  GO:0032696 negative regulation of interleukin-13 production (P, IDA)
  GO:0032714 negative regulation of interleukin-5 production (P, IDA)
  GO:0032729 positive regulation of type II interferon production (P, IDA)
  GO:0051607 defense response to virus (P, IDA)
  GO:0046427 positive regulation of receptor signaling pathway via JAK-STAT (P, IDA)
  GO:0008285 negative regulation of cell population proliferation (P, IDA)
  GO:0050778 positive regulation of immune response (P, TAS)
  GO:0032003 interleukin-28 receptor binding (F, IPI)

InterPro domains:
  IPR029177 Interferon lambda [PF15177] (32-186)
  IPR029177 Interferon lambda [PTHR31943] (1-191)
  IPR038326 Interferon lambda superfamily [G3DSA:1.20.1250.60] (41-200)

Organism: Homo sapiens (NCBI:txid9606)

Secondary structure (DSSP, 8-state):
---HHHHHHHHHHHHHHHHHHTTS----SS-SS-TT--GGGS-GGGHHHHHHHHHHHHHHHHHHH--TTTHHHHHHHHHHHHHHHHHHHTT-------HHHHHHHHHHHHHHHS-HHHHHHHHHHHHHHIIIIIHHHHHHS--/-PPPEEEEEEEETTEEEEEEE--SS--SS-EEEEEEE--TTS--EEE-GGGTTB-SSEEE-SS-TT--TTS-B-EEEEEEETTEEPPPEEPPPB-HHHH--PPPPEEEEEEETTEEEEEEE----TT-----EEEEEEEEETT-S--EEPPPEETTSEEEEE--TT--SEEEEEEEEEEESSSEEEPPPPPPEEEE----

Nearest PDB structures (foldseek):
  3og6-assembly1_B  TM=1.005E+00  e=5.400E-37  Homo sapiens
  3og4-assembly1_B  TM=9.899E-01  e=2.852E-32  Homo sapiens
  5t5w-assembly1_B  TM=9.716E-01  e=3.010E-27  Homo sapiens
  1fyh-assembly2_E  TM=6.764E-01  e=1.590E-10  Homo sapiens
  7mrn-assembly1_A  TM=3.865E-01  e=5.942E-06  Mus musculus

Radius of gyration: 24.4 Å; Cα contacts (8 Å, |Δi|>4): 634; chains: 2; bounding box: 51×66×70 Å

Sequence (343 aa):
SLSPQELASFKKARDALEESLKLKNWSCSSPVFPGNWDLRLLQVRERPVALEAELALTLKVLEAAAGPALEDVLDQPLHTLHHILSQLQACIQPRPRGRLHHWLHRLQEAPKKESAGCLEASVTFNLFRLLTRDLKYVADGNLLAPPQNVTLLSQNFSVYLTWLPGLGNPQDVTYFVAYQSSPTRRRRWREVEECAGTKELLCSMMCLKKQDLYNKFKGRVRTVSPSSKSPWVESEYLDYLFEVEPAPPVLVLTQTEEILSANATYQLPPCMPPLDLKYEVAFWKEGAGNKTLFPVTPHGQPVQITLQPAASEHHCLSARTIYTFSVPKYSKFSKPTCFLLEVP

Foldseek 3Di:
DADPVLVVLLVQLLVVLVVVLVPDDQDAPAQLQPPVDALVVDDLLLLLVLLLLLLVLLLVLVVVVCPPVNVVSCVSVSVVSVVLNVLSVVQRDDPDDDDSVVRSVSNVCRVVPGDSSNSSVNSSVCPVCSVPPSSVVNVVVPD/DFWWAPWAWAADALFIKIFTHDGPDDDPLKFKWKWKWADPVDTDTGTDVVRGRNPHGMDTDGPGPRHDLQAWMKMWMWIGDPVDIGDIDIYPTDRSLVHHAHAFFDWDWDDDFQKIWTAGDGDHDPPRDPFFKWKKKWKFFVPDDDIDIFDIGTRVDIDIDGHDQPPQGKMKMWMWIWTCDPHTHIHDIDDIDIDGDHRD

CATH classification: 1.20.1250.60